Protein AF-A0A8H5CPJ3-F1 (afdb_monomer)

Nearest PDB structures (foldseek):
  4u0o-assembly1_B  TM=3.751E-01  e=4.317E+00  Thermosynechococcus vestitus BP-1
  1rfv-assembly1_A  TM=3.704E-01  e=4.069E+00  Ovis aries
  3bzj-assembly1_A  TM=3.612E-01  e=9.298E+00  Thermus thermophilus

Solvent-accessible surface area (backbone atoms only — not comparable to full-atom values): 19242 Å² total; per-residue (Å²): 134,85,81,83,60,75,52,73,71,58,49,53,56,62,73,65,68,69,80,83,75,79,57,75,90,55,49,62,60,78,77,40,102,60,85,79,57,80,84,52,47,65,58,51,50,54,50,49,54,52,47,50,53,51,50,53,50,52,52,51,52,51,52,51,52,49,53,52,51,53,51,50,52,52,49,49,53,53,50,52,51,51,51,53,55,55,54,59,70,70,37,67,76,77,72,53,54,70,66,59,50,52,51,54,54,54,49,54,56,56,67,63,38,83,44,97,90,49,85,65,56,51,36,58,71,46,92,79,39,61,71,61,56,51,40,65,73,40,74,68,47,23,48,46,52,58,74,68,30,28,70,75,36,16,46,39,18,41,43,42,44,61,56,71,56,36,94,79,39,74,40,60,66,52,46,53,51,30,53,61,36,9,62,86,46,62,25,35,38,37,41,30,47,48,68,78,35,77,86,70,81,54,85,69,78,80,63,59,68,60,49,50,60,53,38,73,46,29,55,35,26,30,32,40,34,38,34,41,47,66,54,63,75,55,67,23,92,88,23,66,64,48,51,70,46,46,65,97,26,54,86,49,56,63,39,53,35,57,38,68,60,80,75,76,76,71,81,90,78,78,90,73,96,72,83,93,74,82,90,79,81,92,74,86,56,75,56,68,82,81,82,85,86,92,79,92,77,92,78,78,99,67,58,69,72,57,47,55,51,52,49,53,51,54,72,63,66,80,120

Secondary structure (DSSP, 8-state):
----PPPHHHHHHHHT--PPPPPGGGHHHHHS-PPPPTTTHHHHHHHHHHHHHHHHHHHHHHHHHHHHHHHHHHHHHHHHHHHHHHHHHT-GGGTS-HHHHHHHHHHHHHHT---TTS----BTT-TT-HHHHHHHH-HHHHHHHHHH-HHHHSEEEEEHHHHHTTTS--HHHHHHHHHHHHTTPPEEEEEES-TTTGGGT--PPP-HHHHHHHHHTGGGEEEEEEES--HHHHHSTT-HHHHHHHTT--TT--EEEEE-------------------------EEEE---------------HHHHHHHHHHHHHS--

Mean predicted aligned error: 15.17 Å

Foldseek 3Di:
DDPPDPDPVRVVVLVPDDQDDDDPVCVVVVVDVDDDDPVCVVVVVVSVVVNVVSVVVVVVVVVVVVVVVVVVVVVVVVVVVVVVVVVVVVDPVVVDDLVVLLVVLVVVLVVVPPDPVDRDFQEQQDPPRSLVVQLPPDVSSVCSSQAVCLVNLQRYEYELVSVVVVVPTDRLVSNVSSVVSNPLAAHAYEYAQPPPCLVPPDRRDDPVSSVLSVLQSQLRHQEYAYAQDPCCVDVNPVHVPSCVSNQVRNPNHFWYWYQHRPDPPPPPPDDDDDDDDDDDDGDGDTDGDDPDDDDDDDDDDDDPVVVSVVVVVVSVVPD

pLDDT: mean 73.14, std 21.65, range [25.23, 97.62]

Radius of gyration: 35.78 Å; Cα contacts (8 Å, |Δi|>4): 277; chains: 1; bounding box: 90×32×103 Å

Structure (mmCIF, N/CA/C/O backbone):
data_AF-A0A8H5CPJ3-F1
#
_entry.id   AF-A0A8H5CPJ3-F1
#
loop_
_atom_site.group_PDB
_atom_site.id
_atom_site.type_symbol
_atom_site.label_atom_id
_atom_site.label_alt_id
_atom_site.label_comp_id
_atom_site.label_asym_id
_atom_site.label_entity_id
_atom_site.label_seq_id
_atom_site.pdbx_PDB_ins_code
_atom_site.Cartn_x
_atom_site.Cartn_y
_atom_site.Cartn_z
_atom_site.occupancy
_atom_site.B_iso_or_equiv
_atom_site.auth_seq_id
_atom_site.auth_comp_id
_atom_site.auth_asym_id
_atom_site.auth_atom_id
_atom_site.pdbx_PDB_model_num
ATOM 1 N N . MET A 1 1 ? -41.633 0.814 13.465 1.00 36.16 1 MET A N 1
ATOM 2 C CA . MET A 1 1 ? -40.305 0.901 14.112 1.00 36.16 1 MET A CA 1
ATOM 3 C C . MET A 1 1 ? -40.476 1.731 15.374 1.00 36.16 1 MET A C 1
ATOM 5 O O . MET A 1 1 ? -40.648 2.935 15.272 1.00 36.16 1 MET A O 1
ATOM 9 N N . ASN A 1 2 ? -40.548 1.082 16.539 1.00 36.78 2 ASN A N 1
ATOM 10 C CA . ASN A 1 2 ? -40.736 1.759 17.824 1.00 36.78 2 ASN A CA 1
ATOM 11 C C . ASN A 1 2 ? -39.383 2.274 18.317 1.00 36.78 2 ASN A C 1
ATOM 13 O O . ASN A 1 2 ? -38.566 1.490 18.798 1.00 36.78 2 ASN A O 1
ATOM 17 N N . CYS A 1 3 ? -39.141 3.578 18.189 1.00 37.78 3 CYS A N 1
ATOM 18 C CA . CYS A 1 3 ? -38.025 4.235 18.858 1.00 37.78 3 CYS A CA 1
ATOM 19 C C . CYS A 1 3 ? -38.247 4.151 20.372 1.00 37.78 3 CYS A C 1
ATOM 21 O O . CYS A 1 3 ? -39.001 4.937 20.938 1.00 37.78 3 CYS A O 1
ATOM 23 N N . ARG A 1 4 ? -37.589 3.196 21.037 1.00 45.56 4 ARG A N 1
ATOM 24 C CA . ARG A 1 4 ? -37.409 3.211 22.494 1.00 45.56 4 ARG A CA 1
ATOM 25 C C . ARG A 1 4 ? -36.346 4.257 22.847 1.00 45.56 4 ARG A C 1
ATOM 27 O O . ARG A 1 4 ? -35.234 3.913 23.228 1.00 45.56 4 ARG A O 1
ATOM 34 N N . GLY A 1 5 ? -36.671 5.534 22.657 1.00 58.66 5 GLY A N 1
ATOM 35 C CA . GLY A 1 5 ? -36.060 6.576 23.479 1.00 58.66 5 GLY A CA 1
ATOM 36 C C . GLY A 1 5 ? -36.533 6.388 24.922 1.00 58.66 5 GLY A C 1
ATOM 37 O O . GLY A 1 5 ? -37.584 5.780 25.141 1.00 58.66 5 GLY A O 1
ATOM 38 N N . LEU A 1 6 ? -35.762 6.869 25.900 1.00 57.19 6 LEU A N 1
ATOM 39 C CA . LEU A 1 6 ? -36.238 6.973 27.283 1.00 57.19 6 LEU A CA 1
ATOM 40 C C . LEU A 1 6 ? -37.626 7.625 27.254 1.00 57.19 6 LEU A C 1
ATOM 42 O O . LEU A 1 6 ? -37.795 8.675 26.632 1.00 57.19 6 LEU A O 1
ATOM 46 N N . CYS A 1 7 ? -38.635 6.986 27.853 1.00 68.06 7 CYS A N 1
ATOM 47 C CA . CYS A 1 7 ? -39.942 7.623 27.936 1.00 68.06 7 CYS A CA 1
ATOM 48 C C . CYS A 1 7 ? -39.794 8.931 28.741 1.00 68.06 7 CYS A C 1
ATOM 50 O O . CYS A 1 7 ? -38.911 9.011 29.602 1.00 68.06 7 CYS A O 1
ATOM 52 N N . PRO A 1 8 ? -40.623 9.959 28.484 1.00 66.94 8 PRO A N 1
ATOM 53 C CA . PRO A 1 8 ? -40.512 11.249 29.170 1.00 66.94 8 PRO A CA 1
ATOM 54 C C . PRO A 1 8 ? -40.361 11.149 30.707 1.00 66.94 8 PRO A C 1
ATOM 56 O O . PRO A 1 8 ? -39.521 11.870 31.244 1.00 66.94 8 PRO A O 1
ATOM 59 N N . PRO A 1 9 ? -41.038 10.210 31.408 1.00 65.75 9 PRO A N 1
ATOM 60 C CA . PRO A 1 9 ? -40.825 9.970 32.841 1.00 65.75 9 PRO A CA 1
ATOM 61 C C . PRO A 1 9 ? -39.397 9.545 33.227 1.00 65.75 9 PRO A C 1
ATOM 63 O O . PRO A 1 9 ? -38.847 10.036 34.213 1.00 65.75 9 PRO A O 1
ATOM 66 N N . CYS A 1 10 ? -38.765 8.656 32.455 1.00 64.56 10 CYS A N 1
ATOM 67 C CA . CYS A 1 10 ? -37.403 8.191 32.735 1.00 64.56 10 CYS A CA 1
ATOM 68 C C . CYS A 1 10 ? -36.365 9.292 32.486 1.00 64.56 10 CYS A C 1
ATOM 70 O O . CYS A 1 10 ? -35.371 9.381 33.199 1.00 64.56 10 CYS A O 1
ATOM 72 N N . TYR A 1 11 ? -36.608 10.162 31.501 1.00 66.44 11 TYR A N 1
ATOM 73 C CA . TYR A 1 11 ? -35.752 11.321 31.253 1.00 66.44 11 TYR A CA 1
ATOM 74 C C . TYR A 1 11 ? -35.828 12.344 32.398 1.00 66.44 11 TYR A C 1
ATOM 76 O O . TYR A 1 11 ? -34.797 12.838 32.847 1.00 66.44 11 TYR A O 1
ATOM 84 N N . SER A 1 12 ? -37.026 12.610 32.935 1.00 68.06 12 SER A N 1
ATOM 85 C CA . SER A 1 12 ? -37.178 13.488 34.104 1.00 68.06 12 SER A CA 1
ATOM 86 C C . SER A 1 12 ? -36.517 12.939 35.371 1.00 68.06 12 SER A C 1
ATOM 88 O O . SER A 1 12 ? -35.953 13.720 36.129 1.00 68.06 12 SER A O 1
ATOM 90 N N . GLN A 1 13 ? -36.524 11.618 35.585 1.00 67.81 13 GLN A N 1
ATOM 91 C CA . GLN A 1 13 ? -35.849 10.996 36.734 1.00 67.81 13 GLN A CA 1
ATOM 92 C C . GLN A 1 13 ? -34.325 11.156 36.671 1.00 67.81 13 GLN A C 1
ATOM 94 O O . GLN A 1 13 ? -33.694 11.426 37.687 1.00 67.81 13 GLN A O 1
ATOM 99 N N . LEU A 1 14 ? -33.734 11.058 35.477 1.00 65.44 14 LEU A N 1
ATOM 100 C CA . LEU A 1 14 ? -32.299 11.287 35.289 1.00 65.44 14 LEU A CA 1
ATOM 101 C C . LEU A 1 14 ? -31.904 12.751 35.523 1.00 65.44 14 LEU A C 1
ATOM 103 O O . LEU A 1 14 ? -30.846 13.011 36.084 1.00 65.44 14 LEU A O 1
ATOM 107 N N . LEU A 1 15 ? -32.756 13.705 35.134 1.00 71.94 15 LEU A N 1
ATOM 108 C CA . LEU A 1 15 ? -32.520 15.137 35.362 1.00 71.94 15 LEU A CA 1
ATOM 109 C C . LEU A 1 15 ? -32.635 15.556 36.836 1.00 71.94 15 LEU A C 1
ATOM 111 O O . LEU A 1 15 ? -32.146 16.620 37.204 1.00 71.94 15 LEU A O 1
ATOM 115 N N . GLN A 1 16 ? -33.282 14.740 37.669 1.00 72.81 16 GLN A N 1
ATOM 116 C CA . GLN A 1 16 ? -33.444 14.986 39.104 1.00 72.81 16 GLN A CA 1
ATOM 117 C C . GLN A 1 16 ? -32.317 14.384 39.955 1.00 72.81 16 GLN A C 1
ATOM 119 O O . GLN A 1 16 ? -32.295 14.604 41.164 1.00 72.81 16 GLN A O 1
ATOM 124 N N . LEU A 1 17 ? -31.371 13.656 39.352 1.00 70.56 17 LEU A N 1
ATOM 125 C CA . LEU A 1 17 ? -30.196 13.153 40.059 1.00 70.56 17 LEU A CA 1
ATOM 126 C C . LEU A 1 17 ? -29.354 14.326 40.575 1.00 70.56 17 LEU A C 1
ATOM 128 O O . LEU A 1 17 ? -28.847 15.133 39.798 1.00 70.56 17 LEU A O 1
ATOM 132 N N . GLN A 1 18 ? -29.207 14.405 41.893 1.00 74.56 18 GLN A N 1
ATOM 133 C CA . GLN A 1 18 ? -28.325 15.342 42.583 1.00 74.56 18 GLN A CA 1
ATOM 134 C C . GLN A 1 18 ? -27.326 14.552 43.442 1.00 74.56 18 GLN A C 1
ATOM 136 O O . GLN A 1 18 ? -27.638 13.423 43.846 1.00 74.56 18 GLN A O 1
ATOM 141 N N . PRO A 1 19 ? -26.132 15.108 43.720 1.00 74.12 19 PRO A N 1
ATOM 142 C CA . PRO A 1 19 ? -25.231 14.549 44.720 1.00 74.12 19 PRO A CA 1
ATOM 143 C C . PRO A 1 19 ? -25.936 14.456 46.075 1.00 74.12 19 PRO A C 1
ATOM 145 O O . PRO A 1 19 ? -26.701 15.355 46.434 1.00 74.12 19 PRO A O 1
ATOM 148 N N . THR A 1 20 ? -25.661 13.399 46.838 1.00 75.88 20 THR A N 1
ATOM 149 C CA . THR A 1 20 ? -26.091 13.332 48.238 1.00 75.88 20 THR A CA 1
ATOM 150 C C . THR A 1 20 ? -25.450 14.504 48.980 1.00 75.88 20 THR A C 1
ATOM 152 O O . THR A 1 20 ? -24.225 14.626 49.005 1.00 75.88 20 THR A O 1
ATOM 155 N N . ALA A 1 21 ? -26.267 15.410 49.517 1.00 70.69 21 ALA A N 1
ATOM 156 C CA . ALA A 1 21 ? -25.763 16.554 50.264 1.00 70.69 21 ALA A CA 1
ATOM 157 C C . ALA A 1 21 ? -25.104 16.071 51.562 1.00 70.69 21 ALA A C 1
ATOM 159 O O . ALA A 1 21 ? -25.631 15.186 52.235 1.00 70.69 21 ALA A O 1
ATOM 160 N N . VAL A 1 22 ? -23.960 16.662 51.908 1.00 71.44 22 VAL A N 1
ATOM 161 C CA .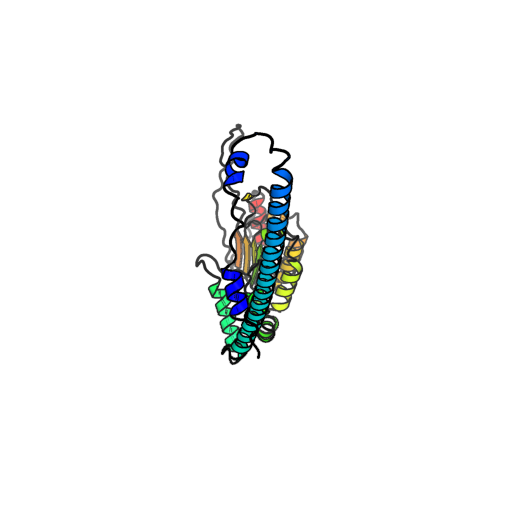 VAL A 1 22 ? -23.325 16.436 53.211 1.00 71.44 22 VAL A CA 1
ATOM 162 C C . VAL A 1 22 ? -24.260 16.980 54.286 1.00 71.44 22 VAL A C 1
ATOM 164 O O . VAL A 1 22 ? -24.741 18.109 54.163 1.00 71.44 22 VAL A O 1
ATOM 167 N N . ASP A 1 23 ? -24.522 16.185 55.324 1.00 75.00 23 ASP A N 1
ATOM 168 C CA . ASP A 1 23 ? -25.293 16.645 56.474 1.00 75.00 23 ASP A CA 1
ATOM 169 C C . ASP A 1 23 ? -24.561 17.838 57.118 1.00 75.00 23 ASP A C 1
ATOM 171 O O . ASP A 1 23 ? -23.414 17.680 57.553 1.00 75.00 23 ASP A O 1
ATOM 175 N N . PRO A 1 24 ? -25.175 19.034 57.180 1.00 74.50 24 PRO A N 1
ATOM 176 C CA . PRO A 1 24 ? -24.528 20.219 57.736 1.00 74.50 24 PRO A CA 1
ATOM 177 C C . PRO A 1 24 ? -24.046 20.015 59.176 1.00 74.50 24 PRO A C 1
ATOM 179 O O . PRO A 1 24 ? -23.033 20.598 59.559 1.00 74.50 24 PRO A O 1
ATOM 182 N N . ALA A 1 25 ? -24.733 19.162 59.947 1.00 71.19 25 ALA A N 1
ATOM 183 C CA . ALA A 1 25 ? -24.379 18.844 61.328 1.00 71.19 25 ALA A CA 1
ATOM 184 C C . ALA A 1 25 ? -23.103 17.995 61.443 1.00 71.19 25 ALA A C 1
ATOM 186 O O . ALA A 1 25 ? -22.460 17.998 62.484 1.00 71.19 25 ALA A O 1
ATOM 187 N N . LEU A 1 26 ? -22.718 17.291 60.374 1.00 71.31 26 LEU A N 1
ATOM 188 C CA . LEU A 1 26 ? -21.494 16.492 60.328 1.00 71.31 26 LEU A CA 1
ATOM 189 C C . LEU A 1 26 ? -20.318 17.252 59.693 1.00 71.31 26 LEU A C 1
ATOM 191 O O . LEU A 1 26 ? -19.199 16.746 59.675 1.00 71.31 26 LEU A O 1
ATOM 195 N N . SER A 1 27 ? -20.553 18.472 59.187 1.00 76.25 27 SER A N 1
ATOM 196 C CA . SER A 1 27 ? -19.558 19.273 58.457 1.00 76.25 27 SER A CA 1
ATOM 197 C C . SER A 1 27 ? -18.316 19.622 59.293 1.00 76.25 27 SER A C 1
ATOM 199 O O . SER A 1 27 ? -17.213 19.687 58.752 1.00 76.25 27 SER A O 1
ATOM 201 N N . GLU A 1 28 ? -18.472 19.782 60.610 1.00 74.06 28 GLU A N 1
ATOM 202 C CA . GLU A 1 28 ? -17.378 20.095 61.541 1.00 74.06 28 GLU A CA 1
ATOM 203 C C . GLU A 1 28 ? -16.378 18.930 61.660 1.00 74.06 28 GLU A C 1
ATOM 205 O O . GLU A 1 28 ? -15.169 19.151 61.603 1.00 74.06 28 GLU A O 1
ATOM 210 N N . PHE A 1 29 ? -16.855 17.678 61.658 1.00 74.69 29 PHE A N 1
ATOM 211 C CA . PHE A 1 29 ? -16.005 16.478 61.696 1.00 74.69 29 PHE A CA 1
ATOM 212 C C . PHE A 1 29 ? -15.214 16.236 60.405 1.00 74.69 29 PHE A C 1
ATOM 214 O O . PHE A 1 29 ? -14.210 15.531 60.419 1.00 74.69 29 PHE A O 1
ATOM 221 N N . PHE A 1 30 ? -15.636 16.812 59.275 1.00 76.12 30 PHE A N 1
ATOM 222 C CA . PHE A 1 30 ? -14.854 16.739 58.036 1.00 76.12 30 PHE A CA 1
ATOM 223 C C . PHE A 1 30 ? -13.682 17.731 58.022 1.00 76.12 30 PHE A C 1
ATOM 225 O O . PHE A 1 30 ? -12.750 17.556 57.237 1.00 76.12 30 PHE A O 1
ATOM 232 N N . ASN A 1 31 ? -13.723 18.762 58.872 1.00 79.75 31 ASN A N 1
ATOM 233 C CA . ASN A 1 31 ? -12.725 19.832 58.921 1.00 79.75 31 ASN A CA 1
ATOM 234 C C . ASN A 1 31 ? -11.775 19.720 60.127 1.00 79.75 31 ASN A C 1
ATOM 236 O O . ASN A 1 31 ? -10.707 20.335 60.119 1.00 79.75 31 ASN A O 1
ATOM 240 N N . GLU A 1 32 ? -12.127 18.918 61.132 1.00 77.88 32 GLU A N 1
ATOM 241 C CA . GLU A 1 32 ? -11.325 18.671 62.331 1.00 77.88 32 GLU A CA 1
ATOM 242 C C . GLU A 1 32 ? -10.939 17.189 62.445 1.00 77.88 32 GLU A C 1
ATOM 244 O O . GLU A 1 32 ? -11.756 16.304 62.225 1.00 77.88 32 GLU A O 1
ATOM 249 N N . ASN A 1 33 ? -9.697 16.887 62.843 1.00 77.62 33 ASN A N 1
ATOM 250 C CA . ASN A 1 33 ? -9.230 15.508 63.068 1.00 77.62 33 ASN A CA 1
ATOM 251 C C . ASN A 1 33 ? -9.662 14.966 64.449 1.00 77.62 33 ASN A C 1
ATOM 253 O O . ASN A 1 33 ? -8.867 14.362 65.175 1.00 77.62 33 ASN A O 1
ATOM 257 N N . SER A 1 34 ? -10.895 15.266 64.845 1.00 81.69 34 SER A N 1
ATOM 258 C CA . SER A 1 34 ? -11.483 14.864 66.121 1.00 81.69 34 SER A CA 1
ATOM 259 C C . SER A 1 34 ? -12.193 13.514 65.959 1.00 81.69 34 SER A C 1
ATOM 261 O O . SER A 1 34 ? -12.806 13.272 64.918 1.00 81.69 34 SER A O 1
ATOM 263 N N . PRO A 1 35 ? -12.124 12.605 66.951 1.00 81.94 35 PRO A N 1
ATOM 264 C CA . PRO A 1 35 ? -12.852 11.343 66.883 1.00 81.94 35 PRO A CA 1
ATOM 265 C C . PRO A 1 35 ? -14.364 11.597 66.867 1.00 81.94 35 PRO A C 1
ATOM 267 O O . PRO A 1 35 ? -14.868 12.447 67.601 1.00 81.94 35 PRO A O 1
ATOM 270 N N . VAL A 1 36 ? -15.080 10.839 66.037 1.00 85.94 36 VAL A N 1
ATOM 271 C CA . VAL A 1 36 ? -16.545 10.879 65.965 1.00 85.94 36 VAL A CA 1
ATOM 272 C C . VAL A 1 36 ? -17.133 10.305 67.265 1.00 85.94 36 VAL A C 1
ATOM 274 O O . VAL A 1 36 ? -16.699 9.227 67.676 1.00 85.94 36 VAL A O 1
ATOM 277 N N . PRO A 1 37 ? -18.104 10.978 67.909 1.00 88.19 37 PRO A N 1
ATOM 278 C CA . PRO A 1 37 ? -18.806 10.449 69.077 1.00 88.19 37 PRO A CA 1
ATOM 279 C C . PRO A 1 37 ? -19.538 9.130 68.785 1.00 88.19 37 PRO A C 1
ATOM 281 O O . PRO A 1 37 ? -20.150 8.979 67.726 1.00 88.19 37 PRO A O 1
ATOM 284 N N . ASP A 1 38 ? -19.514 8.188 69.734 1.00 89.00 38 ASP A N 1
ATOM 285 C CA . ASP A 1 38 ? -20.091 6.844 69.557 1.00 89.00 38 ASP A CA 1
ATOM 286 C C . ASP A 1 38 ? -21.602 6.856 69.236 1.00 89.00 38 ASP A C 1
ATOM 288 O O . ASP A 1 38 ? -22.107 5.944 68.581 1.00 89.00 38 ASP A O 1
ATOM 292 N N . ASP A 1 39 ? -22.329 7.890 69.663 1.00 89.44 39 ASP A N 1
ATOM 293 C CA . ASP A 1 39 ? -23.761 8.085 69.422 1.00 89.44 39 ASP A CA 1
ATOM 294 C C . ASP A 1 39 ? -24.098 8.589 68.007 1.00 89.44 39 ASP A C 1
ATOM 296 O O . ASP A 1 39 ? -25.201 8.333 67.520 1.00 89.44 39 ASP A O 1
ATOM 300 N N . GLU A 1 40 ? -23.150 9.220 67.306 1.00 86.25 40 GLU A N 1
ATOM 301 C CA . GLU A 1 40 ? -23.314 9.671 65.912 1.00 86.25 40 GLU A CA 1
ATOM 302 C C . GLU A 1 40 ? -22.926 8.583 64.890 1.00 86.25 40 GLU A C 1
ATOM 304 O O . GLU A 1 40 ? -23.323 8.647 63.722 1.00 86.25 40 GLU A O 1
ATOM 309 N N . ILE A 1 41 ? -22.198 7.540 65.316 1.00 87.31 41 ILE A N 1
ATOM 310 C CA . ILE A 1 41 ? -21.761 6.430 64.448 1.00 87.31 41 ILE A CA 1
ATOM 311 C C . ILE A 1 41 ? -22.938 5.767 63.703 1.00 87.31 41 ILE A C 1
ATOM 313 O O . ILE A 1 41 ? -22.831 5.614 62.483 1.00 87.31 41 ILE A O 1
ATOM 317 N N . PRO A 1 42 ? -24.068 5.395 64.345 1.00 89.44 42 PRO A N 1
ATOM 318 C CA . PRO A 1 42 ? -25.186 4.760 63.641 1.00 89.44 42 PRO A CA 1
ATOM 319 C C . PRO A 1 42 ? -25.781 5.648 62.543 1.00 89.44 42 PRO A C 1
ATOM 321 O O . PRO A 1 42 ? -26.078 5.170 61.452 1.00 89.44 42 PRO A O 1
ATOM 324 N N . ARG A 1 43 ? -25.889 6.957 62.798 1.00 85.44 43 ARG A N 1
ATOM 325 C CA . ARG A 1 43 ? -26.407 7.930 61.829 1.00 85.44 43 ARG A CA 1
ATOM 326 C C . ARG A 1 43 ? -25.478 8.072 60.625 1.00 85.44 43 ARG A C 1
ATOM 328 O O . ARG A 1 43 ? -25.949 8.155 59.493 1.00 85.44 43 ARG A O 1
ATOM 335 N N . ILE A 1 44 ? -24.165 8.085 60.852 1.00 86.00 44 ILE A N 1
ATOM 336 C CA . ILE A 1 44 ? -23.171 8.122 59.772 1.00 86.00 44 ILE A CA 1
ATOM 337 C C . ILE A 1 44 ? -23.246 6.849 58.926 1.00 86.00 44 ILE A C 1
ATOM 339 O O . ILE A 1 44 ? -23.197 6.942 57.700 1.00 86.00 44 ILE A O 1
ATOM 343 N N . LEU A 1 45 ? -23.407 5.678 59.549 1.00 89.06 45 LEU A N 1
ATOM 344 C CA . LEU A 1 45 ? -23.574 4.414 58.828 1.00 89.06 45 LEU A CA 1
ATOM 345 C C . LEU A 1 45 ? -24.831 4.421 57.943 1.00 89.06 45 LEU A C 1
ATOM 347 O O . LEU A 1 45 ? -24.726 4.085 56.767 1.00 89.06 45 LEU A O 1
ATOM 351 N N . ASP A 1 46 ? -25.971 4.907 58.442 1.00 88.38 46 ASP A N 1
ATOM 352 C CA . ASP A 1 46 ? -27.200 5.040 57.642 1.00 88.38 46 ASP A CA 1
ATOM 353 C C . ASP A 1 46 ? -27.019 5.989 56.439 1.00 88.38 46 ASP A C 1
ATOM 355 O O . ASP A 1 46 ? -27.496 5.717 55.330 1.00 88.38 46 ASP A O 1
ATOM 359 N N . ILE A 1 47 ? -26.308 7.109 56.631 1.00 87.31 47 ILE A N 1
ATOM 360 C CA . ILE A 1 47 ? -25.983 8.051 55.548 1.00 87.31 47 ILE A CA 1
ATOM 361 C C . ILE A 1 47 ? -25.085 7.379 54.504 1.00 87.31 47 ILE A C 1
ATOM 363 O O . ILE A 1 47 ? -25.322 7.543 53.305 1.00 87.31 47 ILE A O 1
ATOM 367 N N . LEU A 1 48 ? -24.074 6.622 54.938 1.00 87.88 48 LEU A N 1
ATOM 368 C CA . LEU A 1 48 ? -23.171 5.892 54.048 1.00 87.88 48 LEU A CA 1
ATOM 369 C C . LEU A 1 48 ? -23.907 4.803 53.261 1.00 87.88 48 LEU A C 1
ATOM 371 O O . LEU A 1 48 ? -23.695 4.692 52.054 1.00 87.88 48 LEU A O 1
ATOM 375 N N . ASP A 1 49 ? -24.808 4.058 53.899 1.00 90.00 49 ASP A N 1
ATOM 376 C CA . ASP A 1 49 ? -25.619 3.031 53.239 1.00 90.00 49 ASP A CA 1
ATOM 377 C C . ASP A 1 49 ? -26.554 3.647 52.187 1.00 90.00 49 ASP A C 1
ATOM 379 O O . ASP A 1 49 ? -26.628 3.170 51.050 1.00 90.00 49 ASP A O 1
ATOM 383 N N . SER A 1 50 ? -27.207 4.765 52.520 1.00 87.12 50 SER A N 1
ATOM 384 C CA . SER A 1 50 ? -28.042 5.531 51.586 1.00 87.12 50 SER A CA 1
ATOM 385 C C . SER A 1 50 ? -27.232 6.102 50.412 1.00 87.12 50 SER A C 1
ATOM 387 O O . SER A 1 50 ? -27.627 5.968 49.249 1.00 87.12 50 SER A O 1
ATOM 389 N N . ALA A 1 51 ? -26.061 6.688 50.683 1.00 86.19 51 ALA A N 1
ATOM 390 C CA . ALA A 1 51 ? -25.170 7.226 49.657 1.00 86.19 51 ALA A CA 1
ATOM 391 C C . ALA A 1 51 ? -24.623 6.127 48.731 1.00 86.19 51 ALA A C 1
ATOM 393 O O . ALA A 1 51 ? -24.607 6.311 47.514 1.00 86.19 51 ALA A O 1
ATOM 394 N N . SER A 1 52 ? -24.254 4.971 49.287 1.00 90.75 52 SER A N 1
ATOM 395 C CA . SER A 1 52 ? -23.809 3.788 48.542 1.00 90.75 52 SER A CA 1
ATOM 396 C C . SER A 1 52 ? -24.916 3.242 47.633 1.00 90.75 52 SER A C 1
ATOM 398 O O . SER A 1 52 ? -24.689 2.967 46.450 1.00 90.75 52 SER A O 1
ATOM 400 N N . ALA A 1 53 ? -26.155 3.165 48.131 1.00 88.12 53 ALA A N 1
ATOM 401 C CA . ALA A 1 53 ? -27.305 2.762 47.324 1.00 88.12 53 ALA A CA 1
ATOM 402 C C . ALA A 1 53 ? -27.582 3.745 46.169 1.00 88.12 53 ALA A C 1
ATOM 404 O O . ALA A 1 53 ? -27.876 3.322 45.045 1.00 88.12 53 ALA A O 1
ATOM 405 N N . HIS A 1 54 ? -27.448 5.052 46.417 1.00 86.06 54 HIS A N 1
ATOM 406 C CA . HIS A 1 54 ? -27.605 6.089 45.392 1.00 86.06 54 HIS A CA 1
ATOM 407 C C . HIS A 1 54 ? -26.487 6.045 44.342 1.00 86.06 54 HIS A C 1
ATOM 409 O O . HIS A 1 54 ? -26.764 6.124 43.143 1.00 86.06 54 HIS A O 1
ATOM 415 N N . GLU A 1 55 ? -25.234 5.833 44.754 1.00 89.62 55 GLU A N 1
ATOM 416 C CA . GLU A 1 55 ? -24.106 5.634 43.835 1.00 89.62 55 GLU A CA 1
ATOM 417 C C . GLU A 1 55 ? -24.329 4.407 42.941 1.00 89.62 55 GLU A C 1
ATOM 419 O O . GLU A 1 55 ? -24.173 4.486 41.717 1.00 89.62 55 GLU A O 1
ATOM 424 N N . ALA A 1 56 ? -24.770 3.285 43.521 1.00 89.69 56 ALA A N 1
ATOM 425 C CA . ALA A 1 56 ? -25.088 2.074 42.773 1.00 89.69 56 ALA A CA 1
ATOM 426 C C . ALA A 1 56 ? -26.197 2.318 41.733 1.00 89.69 56 ALA A C 1
ATOM 428 O O . ALA A 1 56 ? -26.100 1.844 40.594 1.00 89.69 56 ALA A O 1
ATOM 429 N N . PHE A 1 57 ? -27.220 3.103 42.086 1.00 87.75 57 PHE A N 1
ATOM 430 C CA . PHE A 1 57 ? -28.274 3.507 41.157 1.00 87.75 57 PHE A CA 1
ATOM 431 C C . PHE A 1 57 ? -27.733 4.371 40.008 1.00 87.75 57 PHE A C 1
ATOM 433 O O . PHE A 1 57 ? -27.982 4.056 38.840 1.00 87.75 57 PHE A O 1
ATOM 440 N N . ILE A 1 58 ? -26.957 5.420 40.308 1.00 86.62 58 ILE A N 1
ATOM 441 C CA . ILE A 1 58 ? -26.352 6.299 39.293 1.00 86.62 58 ILE A CA 1
ATOM 442 C C . ILE A 1 58 ? -25.439 5.496 38.359 1.00 86.62 58 ILE A C 1
ATOM 444 O O . ILE A 1 58 ? -25.528 5.638 37.139 1.00 86.62 58 ILE A O 1
ATOM 448 N N . SER A 1 59 ? -24.605 4.612 38.908 1.00 90.69 59 SER A N 1
ATOM 449 C CA . SER A 1 59 ? -23.704 3.749 38.140 1.00 90.69 59 SER A CA 1
ATOM 450 C C . SER A 1 59 ? -24.472 2.821 37.189 1.00 90.69 59 SER A C 1
ATOM 452 O O . SER A 1 59 ? -24.111 2.676 36.014 1.00 90.69 59 SER A O 1
ATOM 454 N N . ALA A 1 60 ? -25.596 2.254 37.641 1.00 88.19 60 ALA A N 1
ATOM 455 C CA . ALA A 1 60 ? -26.472 1.446 36.796 1.00 88.19 60 ALA A CA 1
ATOM 456 C C . ALA A 1 60 ? -27.098 2.265 35.652 1.00 88.19 60 ALA A C 1
ATOM 458 O O . ALA A 1 60 ? -27.089 1.814 34.501 1.00 88.19 60 ALA A O 1
ATOM 459 N N . GLN A 1 61 ? -27.582 3.479 35.938 1.00 86.75 61 GLN A N 1
ATOM 460 C CA . GLN A 1 61 ? -28.137 4.384 34.923 1.00 86.75 61 GLN A CA 1
ATOM 461 C C . GLN A 1 61 ? -27.079 4.824 33.904 1.00 86.75 61 GLN A C 1
ATOM 463 O O . GLN A 1 61 ? -27.324 4.785 32.696 1.00 86.75 61 GLN A O 1
ATOM 468 N N . TYR A 1 62 ? -25.878 5.175 34.368 1.00 88.50 62 TYR A N 1
ATOM 469 C CA . TYR A 1 62 ? -24.745 5.520 33.512 1.00 88.50 62 TYR A CA 1
ATOM 470 C C . TYR A 1 62 ? -24.399 4.367 32.561 1.00 88.50 62 TYR A C 1
ATOM 472 O O . TYR A 1 62 ? -24.306 4.559 31.346 1.00 88.50 62 TYR A O 1
ATOM 480 N N . LYS A 1 63 ? -24.304 3.140 33.088 1.00 91.31 63 LYS A N 1
ATOM 481 C CA . LYS A 1 63 ? -24.034 1.939 32.288 1.00 91.31 63 LYS A CA 1
ATOM 482 C C . LYS A 1 63 ? -25.121 1.692 31.242 1.00 91.31 63 LYS A C 1
ATOM 484 O O . LYS A 1 63 ? -24.803 1.353 30.102 1.00 91.31 63 LYS A O 1
ATOM 489 N N . GLN A 1 64 ? -26.391 1.882 31.596 1.00 88.88 64 GLN A N 1
ATOM 490 C CA . GLN A 1 64 ? -27.504 1.748 30.657 1.00 88.88 64 GLN A CA 1
ATOM 491 C C . GLN A 1 64 ? -27.436 2.801 29.539 1.00 88.88 64 GLN A C 1
ATOM 493 O O . GLN A 1 64 ? -27.585 2.463 28.363 1.00 88.88 64 GLN A O 1
ATOM 498 N N . ALA A 1 65 ? -27.172 4.065 29.878 1.00 88.31 65 ALA A N 1
ATOM 499 C CA . ALA A 1 65 ? -27.020 5.138 28.899 1.00 88.31 65 ALA A CA 1
ATOM 500 C C . ALA A 1 65 ? -25.839 4.876 27.950 1.00 88.31 65 ALA A C 1
ATOM 502 O O . ALA A 1 65 ? -25.970 5.048 26.735 1.00 88.31 65 ALA A O 1
ATOM 503 N N . GLN A 1 66 ? -24.719 4.383 28.484 1.00 93.88 66 GLN A N 1
ATOM 504 C CA . GLN A 1 66 ? -23.548 4.012 27.696 1.00 93.88 66 GLN A CA 1
ATOM 505 C C . GLN A 1 66 ? -23.865 2.874 26.713 1.00 93.88 66 GLN A C 1
ATOM 507 O O . GLN A 1 66 ? -23.546 2.985 25.533 1.00 93.88 66 GLN A O 1
ATOM 512 N N . GLN A 1 67 ? -24.590 1.835 27.142 1.00 91.88 67 GLN A N 1
ATOM 513 C CA . GLN A 1 67 ? -25.023 0.747 26.254 1.00 91.88 67 GLN A CA 1
ATOM 514 C C . GLN A 1 67 ? -25.919 1.235 25.107 1.00 91.88 67 GLN A C 1
ATOM 516 O O . GLN A 1 67 ? -25.768 0.793 23.965 1.00 91.88 67 GLN A O 1
ATOM 521 N N . VAL A 1 68 ? -26.850 2.153 25.390 1.00 91.75 68 VAL A N 1
ATOM 522 C CA . VAL A 1 68 ? -27.707 2.753 24.356 1.00 91.75 68 VAL A CA 1
ATOM 523 C C . VAL A 1 68 ? -26.871 3.586 23.384 1.00 91.75 68 VAL A C 1
ATOM 525 O O . VAL A 1 68 ? -27.054 3.467 22.172 1.00 91.75 68 VAL A O 1
ATOM 528 N N . MET A 1 69 ? -25.930 4.385 23.890 1.00 94.50 69 MET A N 1
ATOM 529 C CA . MET A 1 69 ? -25.023 5.177 23.058 1.00 94.50 69 MET A CA 1
ATOM 530 C C . MET A 1 69 ? -24.175 4.284 22.145 1.00 94.50 69 MET A C 1
ATOM 532 O O . MET A 1 69 ? -24.138 4.504 20.934 1.00 94.50 69 MET A O 1
ATOM 536 N N . ASP A 1 70 ? -23.565 3.234 22.694 1.00 95.56 70 ASP A N 1
ATOM 537 C CA . ASP A 1 70 ? -22.760 2.274 21.939 1.00 95.56 70 ASP A CA 1
ATOM 538 C C . ASP A 1 70 ? -23.588 1.600 20.839 1.00 95.56 70 ASP A C 1
ATOM 540 O O . ASP A 1 70 ? -23.152 1.486 19.689 1.00 95.56 70 ASP A O 1
ATOM 544 N N . HIS A 1 71 ? -24.826 1.212 21.154 1.00 94.69 71 HIS A N 1
ATOM 545 C CA . HIS A 1 71 ? -25.743 0.638 20.176 1.00 94.69 71 HIS A CA 1
ATOM 546 C C . HIS A 1 71 ? -26.088 1.623 19.048 1.00 94.69 71 HIS A C 1
ATOM 548 O O . HIS A 1 71 ? -26.050 1.259 17.868 1.00 94.69 71 HIS A O 1
ATOM 554 N N . LEU A 1 72 ? -26.376 2.885 19.379 1.00 95.75 72 LEU A N 1
ATOM 555 C CA . LEU A 1 72 ? -26.666 3.927 18.392 1.00 95.75 72 LEU A CA 1
ATOM 556 C C . LEU A 1 72 ? -25.452 4.238 17.509 1.00 95.75 72 LEU A C 1
ATOM 558 O O . LEU A 1 72 ? -25.609 4.403 16.297 1.00 95.75 72 LEU A O 1
ATOM 562 N N . LEU A 1 73 ? -24.241 4.257 18.071 1.00 97.44 73 LEU A N 1
ATOM 563 C CA . LEU A 1 73 ? -23.002 4.418 17.306 1.00 97.44 73 LEU A CA 1
ATOM 564 C C . LEU A 1 73 ? -22.792 3.258 16.327 1.00 97.44 73 LEU A C 1
ATOM 566 O O . LEU A 1 73 ? -22.452 3.491 15.163 1.00 97.44 73 LEU A O 1
ATOM 570 N N . GLN A 1 74 ? -23.071 2.020 16.746 1.00 96.88 74 GLN A N 1
ATOM 571 C CA . GLN A 1 74 ? -23.026 0.856 15.859 1.00 96.88 74 GLN A CA 1
ATOM 572 C C . GLN A 1 74 ? -24.062 0.947 14.731 1.00 96.88 74 GLN A C 1
ATOM 574 O O . GLN A 1 74 ? -23.735 0.667 13.574 1.00 96.88 74 GLN A O 1
ATOM 579 N N . ILE A 1 75 ? -25.301 1.355 15.032 1.00 97.56 75 ILE A N 1
ATOM 580 C CA . ILE A 1 75 ? -26.343 1.565 14.015 1.00 97.56 75 ILE A CA 1
ATOM 581 C C . ILE A 1 75 ? -25.914 2.656 13.035 1.00 97.56 75 ILE A C 1
ATOM 583 O O . ILE A 1 75 ? -25.975 2.445 11.824 1.00 97.56 75 ILE A O 1
ATOM 587 N N . ARG A 1 76 ? -25.427 3.798 13.532 1.00 97.62 76 ARG A N 1
ATOM 588 C CA . ARG A 1 76 ? -24.944 4.901 12.695 1.00 97.62 76 ARG A CA 1
ATOM 589 C C . ARG A 1 76 ? -23.819 4.442 11.773 1.00 97.62 76 ARG A C 1
ATOM 591 O O . ARG A 1 76 ? -23.855 4.749 10.585 1.00 97.62 76 ARG A O 1
ATOM 598 N N . ALA A 1 77 ? -22.849 3.683 12.282 1.00 96.94 77 ALA A N 1
ATOM 599 C CA . ALA A 1 77 ? -21.757 3.145 11.473 1.00 96.94 77 ALA A CA 1
ATOM 600 C C . ALA A 1 77 ? -22.274 2.220 10.355 1.00 96.94 77 ALA A C 1
ATOM 602 O O . ALA A 1 77 ? -21.884 2.374 9.194 1.00 96.94 77 ALA A O 1
ATOM 603 N N . LYS A 1 78 ? -23.209 1.313 10.677 1.00 97.00 78 LYS A N 1
ATOM 604 C CA . LYS A 1 78 ? -23.861 0.431 9.693 1.00 97.00 78 LYS A CA 1
ATOM 605 C C . LYS A 1 78 ? -24.642 1.225 8.642 1.00 97.00 78 LYS A C 1
ATOM 607 O O . LYS A 1 78 ? -24.518 0.938 7.453 1.00 97.00 78 LYS A O 1
ATOM 612 N N . GLN A 1 79 ? -25.388 2.249 9.053 1.00 97.44 79 GLN A N 1
ATOM 613 C CA . GLN A 1 79 ? -26.177 3.084 8.145 1.00 97.44 79 GLN A CA 1
ATOM 614 C C . GLN A 1 79 ? -25.288 3.926 7.222 1.00 97.44 79 GLN A C 1
ATOM 616 O O . GLN A 1 79 ? -25.530 3.986 6.018 1.00 97.44 79 GLN A O 1
ATOM 621 N N . SER A 1 80 ? -24.215 4.516 7.749 1.00 96.38 80 SER A N 1
ATOM 622 C CA . SER A 1 80 ? -23.217 5.225 6.942 1.00 96.38 80 SER A CA 1
ATOM 623 C C . SER A 1 80 ? -22.573 4.299 5.911 1.00 96.38 80 SER A C 1
ATOM 625 O O . SER A 1 80 ? -22.427 4.674 4.748 1.00 96.38 80 SER A O 1
ATOM 627 N N . GLN A 1 81 ? -22.243 3.061 6.298 1.00 95.00 81 GLN A N 1
ATOM 628 C CA . GLN A 1 81 ? -21.724 2.063 5.366 1.00 95.00 81 GLN A CA 1
ATOM 629 C C . GLN A 1 81 ? -22.760 1.686 4.294 1.00 95.00 81 GLN A C 1
ATOM 631 O O . GLN A 1 81 ? -22.400 1.542 3.124 1.00 95.00 81 GLN A O 1
ATOM 636 N N . PHE A 1 82 ? -24.036 1.546 4.664 1.00 96.12 82 PHE A N 1
ATOM 637 C CA . PHE A 1 82 ? -25.130 1.285 3.728 1.00 96.12 82 PHE A CA 1
ATOM 638 C C . PHE A 1 82 ? -25.252 2.406 2.689 1.00 96.12 82 PHE A C 1
ATOM 640 O O . PHE A 1 82 ? -25.232 2.121 1.491 1.00 96.12 82 PHE A O 1
ATOM 647 N N . ILE A 1 83 ? -25.301 3.666 3.131 1.00 95.44 83 ILE A N 1
ATOM 648 C CA . ILE A 1 83 ? -25.375 4.836 2.246 1.00 95.44 83 ILE A CA 1
ATOM 649 C C . ILE A 1 83 ? -24.155 4.870 1.322 1.00 95.44 83 ILE A C 1
ATOM 651 O O . ILE A 1 83 ? -24.315 4.910 0.107 1.00 95.44 83 ILE A O 1
ATOM 655 N N . ALA A 1 84 ? -22.940 4.754 1.868 1.00 90.25 84 ALA A N 1
ATOM 656 C CA . ALA A 1 84 ? -21.712 4.778 1.076 1.00 90.25 84 ALA A CA 1
ATOM 657 C C . ALA A 1 84 ? -21.691 3.687 -0.009 1.00 90.25 84 ALA A C 1
ATOM 659 O O . ALA A 1 84 ? -21.309 3.952 -1.151 1.00 90.25 84 ALA A O 1
ATOM 660 N N . ARG A 1 85 ? -22.149 2.467 0.311 1.00 88.50 85 ARG A N 1
ATOM 661 C CA . ARG A 1 85 ? -22.253 1.368 -0.662 1.00 88.50 85 ARG A CA 1
ATOM 662 C C . ARG A 1 85 ? -23.218 1.710 -1.796 1.00 88.50 85 ARG A C 1
ATOM 664 O O . ARG A 1 85 ? -22.829 1.551 -2.952 1.00 88.50 85 ARG A O 1
ATOM 671 N N . HIS A 1 86 ? -24.414 2.213 -1.496 1.00 91.31 86 HIS A N 1
ATOM 672 C CA . HIS A 1 86 ? -25.414 2.551 -2.516 1.00 91.31 86 HIS A CA 1
ATOM 673 C C . HIS A 1 86 ? -24.993 3.761 -3.355 1.00 91.31 86 HIS A C 1
ATOM 675 O O . HIS A 1 86 ? -25.034 3.696 -4.582 1.00 91.31 86 HIS A O 1
ATOM 681 N N . THR A 1 87 ? -24.452 4.811 -2.735 1.00 88.56 87 THR A N 1
ATOM 682 C CA . THR A 1 87 ? -23.884 5.957 -3.461 1.00 88.56 87 THR A CA 1
ATOM 683 C C . THR A 1 87 ? -22.751 5.518 -4.388 1.00 88.56 87 THR A C 1
ATOM 685 O O . THR A 1 87 ? -22.680 5.957 -5.534 1.00 88.56 87 THR A O 1
ATOM 688 N N . SER A 1 88 ? -21.899 4.578 -3.955 1.00 84.00 88 SER A N 1
ATOM 689 C CA . SER A 1 88 ? -20.837 4.043 -4.815 1.00 84.00 88 SER A CA 1
ATOM 690 C C . SER A 1 88 ? -21.379 3.331 -6.058 1.00 84.00 88 SER A C 1
ATOM 692 O O . SER A 1 88 ? -20.697 3.322 -7.083 1.00 84.00 88 SER A O 1
ATOM 694 N N . MET A 1 89 ? -22.578 2.732 -5.993 1.00 84.69 89 MET A N 1
ATOM 695 C CA . MET A 1 89 ? -23.237 2.091 -7.140 1.00 84.69 89 MET A CA 1
ATOM 696 C C . MET A 1 89 ? -23.708 3.110 -8.172 1.00 84.69 89 MET A C 1
ATOM 698 O O . MET A 1 89 ? -23.667 2.822 -9.364 1.00 84.69 89 MET A O 1
ATOM 702 N N . MET A 1 90 ? -24.073 4.309 -7.723 1.00 86.56 90 MET A N 1
ATOM 703 C CA . MET A 1 90 ? -24.475 5.418 -8.587 1.00 86.56 90 MET A CA 1
ATOM 704 C C . MET A 1 90 ? -23.290 6.233 -9.122 1.00 86.56 90 MET A C 1
ATOM 706 O O . MET A 1 90 ? -23.486 7.190 -9.868 1.00 86.56 90 MET A O 1
ATOM 710 N N . SER A 1 91 ? -22.055 5.871 -8.762 1.00 84.94 91 SER A N 1
ATOM 711 C CA . SER A 1 91 ? -20.862 6.577 -9.224 1.00 84.94 91 SER A CA 1
ATOM 712 C C . SER A 1 91 ? -20.749 6.545 -10.750 1.00 84.94 91 SER A C 1
ATOM 714 O O . SER A 1 91 ? -20.738 5.478 -11.371 1.00 84.94 91 SER A O 1
ATOM 716 N N . THR A 1 92 ? -20.584 7.722 -11.352 1.00 85.19 92 THR A N 1
ATOM 717 C CA . THR A 1 92 ? -20.388 7.895 -12.799 1.00 85.19 92 THR A CA 1
ATOM 718 C C . THR A 1 92 ? -19.156 7.148 -13.316 1.00 85.19 92 THR A C 1
ATOM 720 O O . THR A 1 92 ? -19.172 6.659 -14.444 1.00 85.19 92 THR A O 1
ATOM 723 N N . PHE A 1 93 ? -18.143 6.927 -12.469 1.00 84.06 93 PHE A N 1
ATOM 724 C CA . PHE A 1 93 ? -16.956 6.127 -12.790 1.00 84.06 93 PHE A CA 1
ATOM 725 C C . PHE A 1 93 ? -17.278 4.682 -13.181 1.00 84.06 93 PHE A C 1
ATOM 727 O O . PHE A 1 93 ? -16.513 4.058 -13.914 1.00 84.06 93 PHE A O 1
ATOM 734 N N . ARG A 1 94 ? -18.417 4.131 -12.738 1.00 84.56 94 ARG A N 1
ATOM 735 C CA . ARG A 1 94 ? -18.843 2.786 -13.150 1.00 84.56 94 ARG A CA 1
ATOM 736 C C . ARG A 1 94 ? -19.301 2.729 -14.606 1.00 84.56 94 ARG A C 1
ATOM 738 O O . ARG A 1 94 ? -19.287 1.645 -15.182 1.00 84.56 94 ARG A O 1
ATOM 745 N N . ARG A 1 95 ? -19.680 3.866 -15.195 1.00 88.81 95 ARG A N 1
ATOM 746 C CA . ARG A 1 95 ? -20.154 3.971 -16.584 1.00 88.81 95 ARG A CA 1
ATOM 747 C C . ARG A 1 95 ? -19.039 4.295 -17.575 1.00 88.81 95 ARG A C 1
ATOM 749 O O . ARG A 1 95 ? -19.252 4.143 -18.771 1.00 88.81 95 ARG A O 1
ATOM 756 N N . LEU A 1 96 ? -17.871 4.726 -17.096 1.00 92.06 96 LEU A N 1
ATOM 757 C CA . LEU A 1 96 ? -16.729 5.010 -17.963 1.00 92.06 96 LEU A CA 1
ATOM 758 C C . LEU A 1 96 ? -16.253 3.723 -18.653 1.00 92.06 96 LEU A C 1
ATOM 760 O O . LEU A 1 96 ? -16.217 2.685 -17.987 1.00 92.06 96 LEU A O 1
ATOM 764 N N . PRO A 1 97 ? -15.877 3.764 -19.942 1.00 94.62 97 PRO A N 1
ATOM 765 C CA . PRO A 1 97 ? -15.172 2.671 -20.612 1.00 94.62 97 PRO A CA 1
ATOM 766 C C . PRO A 1 97 ? -13.834 2.336 -19.934 1.00 94.62 97 PRO A C 1
ATOM 768 O O . PRO A 1 97 ? -13.292 3.137 -19.167 1.00 94.62 97 PRO A O 1
ATOM 771 N N . ASN A 1 98 ? -13.302 1.136 -20.185 1.00 94.69 98 ASN A N 1
ATOM 772 C CA . ASN A 1 98 ? -12.041 0.702 -19.567 1.00 94.69 98 ASN A CA 1
ATOM 773 C C . ASN A 1 98 ? -10.857 1.556 -20.037 1.00 94.69 98 ASN A C 1
ATOM 775 O O . ASN A 1 98 ? -9.945 1.811 -19.259 1.00 94.69 98 ASN A O 1
ATOM 779 N N . GLU A 1 99 ? -10.909 2.018 -21.280 1.00 94.31 99 GLU A N 1
ATOM 780 C CA . GLU A 1 99 ? -9.897 2.832 -21.945 1.00 94.31 99 GLU A CA 1
ATOM 781 C C . GLU A 1 99 ? -9.779 4.187 -21.240 1.00 94.31 99 GLU A C 1
ATOM 783 O O . GLU A 1 99 ? -8.696 4.578 -20.816 1.00 94.31 99 GLU A O 1
ATOM 788 N N . ILE A 1 100 ? -10.921 4.838 -20.990 1.00 95.12 100 ILE A N 1
ATOM 789 C CA . ILE A 1 100 ? -10.983 6.120 -20.277 1.00 95.12 100 ILE A CA 1
ATOM 790 C C . ILE A 1 100 ? -10.506 5.969 -18.830 1.00 95.12 100 ILE A C 1
ATOM 792 O O . I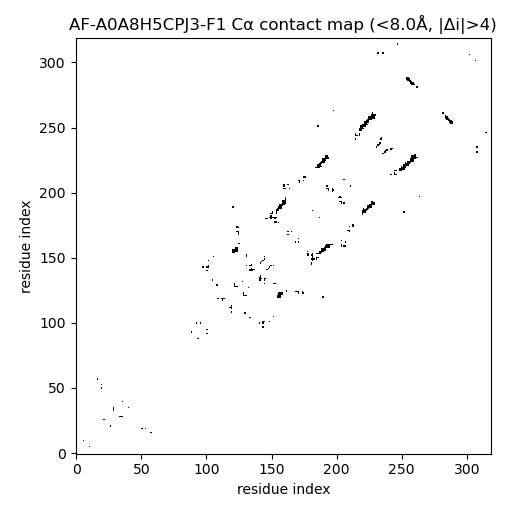LE A 1 100 ? -9.781 6.820 -18.324 1.00 95.12 100 ILE A O 1
ATOM 796 N N . LEU A 1 101 ? -10.870 4.875 -18.152 1.00 93.56 101 LEU A N 1
ATOM 797 C CA . LEU A 1 101 ? -10.345 4.588 -16.814 1.00 93.56 101 LEU A CA 1
ATOM 798 C C . LEU A 1 101 ? -8.822 4.396 -16.830 1.00 93.56 101 LEU A C 1
ATOM 800 O O . LEU A 1 101 ? -8.145 4.913 -15.946 1.00 93.56 101 LEU A O 1
ATOM 804 N N . GLY A 1 102 ? -8.289 3.695 -17.834 1.00 93.62 102 GLY A N 1
ATOM 805 C CA . GLY A 1 102 ? -6.850 3.525 -18.026 1.00 93.62 102 GLY A CA 1
ATOM 806 C C . GLY A 1 102 ? -6.122 4.859 -18.195 1.00 93.62 102 GLY A C 1
ATOM 807 O O . GLY A 1 102 ? -5.103 5.083 -17.541 1.00 93.62 102 GLY A O 1
ATOM 808 N N . GLU A 1 103 ? -6.675 5.778 -18.991 1.00 92.56 103 GLU A N 1
ATOM 809 C CA . GLU A 1 103 ? -6.117 7.129 -19.126 1.00 92.56 103 GLU A CA 1
ATOM 810 C C . GLU A 1 103 ? -6.156 7.905 -17.808 1.00 92.56 103 GLU A C 1
ATOM 812 O O . GLU A 1 103 ? -5.145 8.474 -17.396 1.00 92.56 103 GLU A O 1
ATOM 817 N N . VAL A 1 104 ? -7.278 7.864 -17.082 1.00 91.81 104 VAL A N 1
ATOM 818 C CA . VAL A 1 104 ? -7.388 8.487 -15.752 1.00 91.81 104 VAL A CA 1
ATOM 819 C C . VAL A 1 104 ? -6.321 7.941 -14.797 1.00 91.81 104 VAL A C 1
ATOM 821 O O . VAL A 1 104 ? -5.675 8.716 -14.094 1.00 91.81 104 VAL A O 1
ATOM 824 N N . PHE A 1 105 ? -6.080 6.627 -14.787 1.00 92.31 105 PHE A N 1
ATOM 825 C CA . PHE A 1 105 ? -5.041 6.026 -13.945 1.00 92.31 105 PHE A CA 1
ATOM 826 C C . PHE A 1 105 ? -3.636 6.497 -14.330 1.00 92.31 105 PHE A C 1
ATOM 828 O O . PHE A 1 105 ? -2.808 6.722 -13.445 1.00 92.31 105 PHE A O 1
ATOM 835 N N . GLN A 1 106 ? -3.372 6.704 -15.623 1.00 87.56 106 GLN A N 1
ATOM 836 C CA . GLN A 1 106 ? -2.110 7.273 -16.092 1.00 87.56 106 GLN A CA 1
ATOM 837 C C . GLN A 1 106 ? -1.911 8.699 -15.554 1.00 87.56 106 GLN A C 1
ATOM 839 O O . GLN A 1 106 ? -0.819 9.022 -15.081 1.00 87.56 106 GLN A O 1
ATOM 844 N N . PHE A 1 107 ? -2.964 9.524 -15.540 1.00 86.38 107 PHE A N 1
ATOM 845 C CA . PHE A 1 107 ? -2.918 10.861 -14.939 1.00 86.38 107 PHE A CA 1
ATOM 846 C C . PHE A 1 107 ? -2.683 10.827 -13.426 1.00 86.38 107 PHE A C 1
ATOM 848 O O . PHE A 1 107 ? -1.985 11.695 -12.906 1.00 86.38 107 PHE A O 1
ATOM 855 N N . CYS A 1 108 ? -3.195 9.822 -12.709 1.00 84.56 108 CYS A N 1
ATOM 856 C CA . CYS A 1 108 ? -2.939 9.686 -11.272 1.00 84.56 108 CYS A CA 1
ATOM 857 C C . CYS A 1 108 ? -1.448 9.503 -10.948 1.00 84.56 108 CYS A C 1
ATOM 859 O O . CYS A 1 108 ? -0.989 10.017 -9.934 1.00 84.56 108 CYS A O 1
ATOM 861 N N . VAL A 1 109 ? -0.688 8.806 -11.801 1.00 77.19 109 VAL A N 1
ATOM 862 C CA . VAL A 1 109 ? 0.770 8.654 -11.626 1.00 77.19 109 VAL A CA 1
ATOM 863 C C . VAL A 1 109 ? 1.499 9.966 -11.881 1.00 77.19 109 VAL A C 1
ATOM 865 O O . VAL A 1 109 ? 2.413 10.309 -11.136 1.00 77.19 109 VAL A O 1
ATOM 868 N N . VAL A 1 110 ? 1.083 10.712 -12.908 1.00 71.44 110 VAL A N 1
ATOM 869 C CA . VAL A 1 110 ? 1.665 12.027 -13.210 1.00 71.44 110 VAL A CA 1
ATOM 870 C C . VAL A 1 110 ? 1.376 13.012 -12.076 1.00 71.44 110 VAL A C 1
ATOM 872 O O . VAL A 1 110 ? 2.273 13.718 -11.650 1.00 71.44 110 VAL A O 1
ATOM 875 N N . ALA A 1 111 ? 0.171 13.016 -11.505 1.00 64.50 111 ALA A N 1
ATOM 876 C CA . ALA A 1 111 ? -0.184 13.919 -10.408 1.00 64.50 111 ALA A CA 1
ATOM 877 C C . ALA A 1 111 ? 0.583 13.653 -9.093 1.00 64.50 111 ALA A C 1
ATOM 879 O O . ALA A 1 111 ? 0.686 14.546 -8.251 1.00 64.50 111 ALA A O 1
ATOM 880 N N . GLU A 1 112 ? 1.128 12.448 -8.886 1.00 64.94 112 GLU A N 1
ATOM 881 C CA . GLU A 1 112 ? 2.022 12.176 -7.749 1.00 64.94 112 GLU A CA 1
ATOM 882 C C . GLU A 1 112 ? 3.444 12.743 -7.954 1.00 64.94 112 GLU A C 1
ATOM 884 O O . GLU A 1 112 ? 4.217 12.813 -6.996 1.00 64.94 112 GLU A O 1
ATOM 889 N N . GLN A 1 113 ? 3.760 13.257 -9.151 1.00 63.47 113 GLN A N 1
ATOM 890 C CA . GLN A 1 113 ? 4.942 14.080 -9.444 1.00 63.47 113 GLN A CA 1
ATOM 891 C C . GLN A 1 113 ? 4.743 15.485 -8.864 1.00 63.47 113 GLN A C 1
ATOM 893 O O . GLN A 1 113 ? 4.487 16.444 -9.577 1.00 63.47 113 GLN A O 1
ATOM 898 N N . LYS A 1 114 ? 4.795 15.613 -7.535 1.00 55.12 114 LYS A N 1
ATOM 899 C CA . LYS A 1 114 ? 4.608 16.901 -6.839 1.00 55.12 114 LYS A CA 1
ATOM 900 C C . LYS A 1 114 ? 5.804 17.858 -6.942 1.00 55.12 114 LYS A C 1
ATOM 902 O O . LYS A 1 114 ? 5.719 18.964 -6.421 1.00 55.12 114 LYS A O 1
ATOM 907 N N . ASP A 1 115 ? 6.907 17.431 -7.547 1.00 55.53 115 ASP A N 1
ATOM 908 C CA . ASP A 1 115 ? 8.153 18.190 -7.623 1.00 55.53 115 ASP A CA 1
ATOM 909 C C . ASP A 1 115 ? 8.692 18.122 -9.059 1.00 55.53 115 ASP A C 1
ATOM 911 O O . ASP A 1 115 ? 9.125 17.060 -9.513 1.00 55.53 115 ASP A O 1
ATOM 915 N N . ASP A 1 116 ? 8.652 19.251 -9.774 1.00 52.28 116 ASP A N 1
ATOM 916 C CA . ASP A 1 116 ? 9.094 19.388 -11.174 1.00 52.28 116 ASP A CA 1
ATOM 917 C C . ASP A 1 116 ? 10.565 18.981 -11.379 1.00 52.28 116 ASP A C 1
ATOM 919 O O . ASP A 1 116 ? 11.018 18.763 -12.504 1.00 52.28 116 ASP A O 1
ATOM 923 N N . SER A 1 117 ? 11.332 18.855 -10.292 1.00 53.19 117 SER A N 1
ATOM 924 C CA . SER A 1 117 ? 12.741 18.482 -10.344 1.00 53.19 117 SER A CA 1
ATOM 925 C C . SER A 1 117 ? 12.993 16.974 -10.488 1.00 53.19 117 SER A C 1
ATOM 927 O O . SER A 1 117 ? 14.104 16.588 -10.873 1.00 53.19 117 SER A O 1
ATOM 929 N N . LYS A 1 118 ? 12.010 16.099 -10.199 1.00 55.81 118 LYS A N 1
ATOM 930 C CA . LYS A 1 118 ? 12.203 14.637 -10.259 1.00 55.81 118 LYS A CA 1
ATOM 931 C C . LYS A 1 118 ? 10.974 13.890 -10.790 1.00 55.81 118 LYS A C 1
ATOM 933 O O . LYS A 1 118 ? 9.895 14.002 -10.210 1.00 55.81 118 LYS A O 1
ATOM 938 N N . PRO A 1 119 ? 11.130 13.033 -11.818 1.00 58.12 119 PRO A N 1
ATOM 939 C CA . PRO A 1 119 ? 10.055 12.132 -12.212 1.00 58.12 119 PRO A CA 1
ATOM 940 C C . PRO A 1 119 ? 9.709 11.210 -11.033 1.00 58.12 119 PRO A C 1
ATOM 942 O O . PRO A 1 119 ? 10.584 10.574 -10.451 1.00 58.12 119 PRO A O 1
ATOM 945 N N . TYR A 1 120 ? 8.428 11.152 -10.668 1.00 65.00 120 TYR A N 1
ATOM 946 C CA . TYR A 1 120 ? 7.921 10.229 -9.653 1.00 65.00 120 TYR A CA 1
ATOM 947 C C . TYR A 1 120 ? 8.151 8.800 -10.126 1.00 65.00 120 TYR A C 1
ATOM 949 O O . TYR A 1 120 ? 7.539 8.348 -11.097 1.00 65.00 120 TYR A O 1
ATOM 957 N N . MET A 1 121 ? 9.027 8.099 -9.414 1.00 75.25 121 MET A N 1
ATOM 958 C CA . MET A 1 121 ? 9.272 6.679 -9.592 1.00 75.25 121 MET A CA 1
ATOM 959 C C . MET A 1 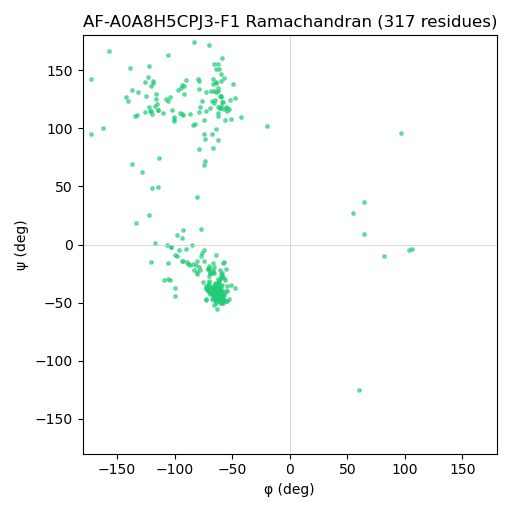121 ? 8.561 5.906 -8.476 1.00 75.25 121 MET A C 1
ATOM 961 O O . MET A 1 121 ? 8.906 6.075 -7.303 1.00 75.25 121 MET A O 1
ATOM 965 N N . PRO A 1 122 ? 7.560 5.063 -8.801 1.00 79.06 122 PRO A N 1
ATOM 966 C CA . PRO A 1 122 ? 6.832 4.293 -7.801 1.00 79.06 122 PRO A CA 1
ATOM 967 C C . PRO A 1 122 ? 7.760 3.329 -7.051 1.00 79.06 122 PRO A C 1
ATOM 969 O O . PRO A 1 122 ? 8.241 2.342 -7.619 1.00 79.06 122 PRO A O 1
ATOM 972 N N . VAL A 1 123 ? 7.999 3.605 -5.767 1.00 83.06 123 VAL A N 1
ATOM 973 C CA . VAL A 1 123 ? 8.861 2.777 -4.915 1.00 83.06 123 VAL A CA 1
ATOM 974 C C . VAL A 1 123 ? 8.106 1.528 -4.468 1.00 83.06 123 VAL A C 1
ATOM 976 O O . VAL A 1 123 ? 7.086 1.615 -3.780 1.00 83.06 123 VAL A O 1
ATOM 979 N N . VAL A 1 124 ? 8.609 0.355 -4.849 1.00 83.19 124 VAL A N 1
ATOM 980 C CA . VAL A 1 124 ? 8.026 -0.935 -4.472 1.00 83.19 124 VAL A CA 1
ATOM 981 C C . VAL A 1 124 ? 8.080 -1.099 -2.953 1.00 83.19 124 VAL A C 1
ATOM 983 O O . VAL A 1 124 ? 9.101 -0.852 -2.323 1.00 83.19 124 VAL A O 1
ATOM 986 N N . GLY A 1 125 ? 6.960 -1.506 -2.353 1.00 75.69 125 GLY A N 1
ATOM 987 C CA . GLY A 1 125 ? 6.850 -1.698 -0.903 1.00 75.69 125 GLY A CA 1
ATOM 988 C C . GLY A 1 125 ? 6.589 -0.419 -0.104 1.00 75.69 125 GLY A C 1
ATOM 989 O O . GLY A 1 125 ? 6.221 -0.500 1.067 1.00 75.69 125 GLY A O 1
ATOM 990 N N . LYS A 1 126 ? 6.674 0.765 -0.723 1.00 79.62 126 LYS A N 1
ATOM 991 C CA . LYS A 1 126 ? 6.362 2.019 -0.037 1.00 79.62 126 LYS A CA 1
ATOM 992 C C . LYS A 1 126 ? 4.858 2.159 0.190 1.00 79.62 126 LYS A C 1
ATOM 994 O O . LYS A 1 126 ? 4.041 2.037 -0.729 1.00 79.62 126 LYS A O 1
ATOM 999 N N . LYS A 1 127 ? 4.476 2.488 1.428 1.00 74.69 127 LYS A N 1
ATOM 1000 C CA . LYS A 1 127 ? 3.089 2.827 1.758 1.00 74.69 127 LYS A CA 1
ATOM 1001 C C . LYS A 1 127 ? 2.654 4.025 0.915 1.00 74.69 127 LYS A C 1
ATOM 1003 O O . LYS A 1 127 ? 3.254 5.092 0.990 1.00 74.69 127 LYS A O 1
ATOM 1008 N N . GLY A 1 128 ? 1.580 3.848 0.155 1.00 76.81 128 GLY A N 1
ATOM 1009 C CA . GLY A 1 128 ? 1.010 4.915 -0.661 1.00 76.81 128 GLY A CA 1
ATOM 1010 C C . GLY A 1 128 ? 1.257 4.788 -2.161 1.00 76.81 128 GLY A C 1
ATOM 1011 O O . GLY A 1 128 ? 0.669 5.583 -2.883 1.00 76.81 128 GLY A O 1
ATOM 1012 N N . ASP A 1 129 ? 2.021 3.791 -2.627 1.00 84.56 129 ASP A N 1
ATOM 1013 C CA . ASP A 1 129 ? 2.204 3.534 -4.063 1.00 84.56 129 ASP A CA 1
ATOM 1014 C C . ASP A 1 129 ? 0.838 3.405 -4.766 1.00 84.56 129 ASP A C 1
ATOM 1016 O O . ASP A 1 129 ? 0.006 2.533 -4.466 1.00 84.56 129 ASP A O 1
ATOM 1020 N N . ILE A 1 130 ? 0.606 4.347 -5.683 1.00 86.62 130 ILE A N 1
ATOM 1021 C CA . ILE A 1 130 ? -0.653 4.550 -6.393 1.00 86.62 130 ILE A CA 1
ATOM 1022 C C . ILE A 1 130 ? -1.110 3.305 -7.142 1.00 86.62 130 ILE A C 1
ATOM 1024 O O . ILE A 1 130 ? -2.315 3.069 -7.245 1.00 86.62 130 ILE A O 1
ATOM 1028 N N . ARG A 1 131 ? -0.176 2.455 -7.588 1.00 88.81 131 ARG A N 1
ATOM 1029 C CA . ARG A 1 131 ? -0.507 1.236 -8.329 1.00 88.81 131 ARG A CA 1
ATOM 1030 C C . ARG A 1 131 ? -1.354 0.297 -7.488 1.00 88.81 131 ARG A C 1
ATOM 1032 O O . ARG A 1 131 ? -2.417 -0.157 -7.917 1.00 88.81 131 ARG A O 1
ATOM 1039 N N . TRP A 1 132 ? -0.926 0.070 -6.249 1.00 89.00 132 TRP A N 1
ATOM 1040 C CA . TRP A 1 132 ? -1.634 -0.791 -5.305 1.00 89.00 132 TRP A CA 1
ATOM 1041 C C . TRP A 1 132 ? -2.915 -0.139 -4.799 1.00 89.00 132 TRP A C 1
ATOM 1043 O O . TRP A 1 132 ? -3.929 -0.822 -4.656 1.00 89.00 132 TRP A O 1
ATOM 1053 N N . ARG A 1 133 ? -2.906 1.183 -4.584 1.00 90.06 133 ARG A N 1
ATOM 1054 C CA . ARG A 1 133 ? -4.099 1.926 -4.149 1.00 90.06 133 ARG A CA 1
ATOM 1055 C C . ARG A 1 133 ? -5.222 1.838 -5.171 1.00 90.06 133 ARG A C 1
ATOM 1057 O O . ARG A 1 133 ? -6.345 1.509 -4.801 1.00 90.06 133 ARG A O 1
ATOM 1064 N N . LEU A 1 134 ? -4.924 2.079 -6.446 1.00 91.88 134 LEU A N 1
ATOM 1065 C CA . LEU A 1 134 ? -5.917 1.988 -7.513 1.00 91.88 134 LEU A CA 1
ATOM 1066 C C . LEU A 1 134 ? -6.393 0.537 -7.713 1.00 91.88 134 LEU A C 1
ATOM 1068 O O . LEU A 1 134 ? -7.595 0.292 -7.825 1.00 91.88 134 LEU A O 1
ATOM 1072 N N . ALA A 1 135 ? -5.486 -0.447 -7.652 1.00 91.81 135 ALA A N 1
ATOM 1073 C CA . ALA A 1 135 ? -5.836 -1.870 -7.730 1.00 91.81 135 ALA A CA 1
ATOM 1074 C C . ALA A 1 135 ? -6.675 -2.378 -6.532 1.00 91.81 135 ALA A C 1
ATOM 1076 O O . ALA A 1 135 ? -7.337 -3.422 -6.622 1.00 91.81 135 ALA A O 1
ATOM 1077 N N . ALA A 1 136 ? -6.671 -1.661 -5.405 1.00 91.06 136 ALA A N 1
ATOM 1078 C CA . ALA A 1 136 ? -7.465 -1.983 -4.223 1.00 91.06 136 ALA A CA 1
ATOM 1079 C C . ALA A 1 136 ? -8.911 -1.456 -4.288 1.00 91.06 136 ALA A C 1
ATOM 1081 O O . ALA A 1 136 ? -9.754 -1.958 -3.549 1.00 91.06 136 ALA A O 1
ATOM 1082 N N . VAL A 1 137 ? -9.226 -0.504 -5.178 1.00 89.75 137 VAL A N 1
ATOM 1083 C CA . VAL A 1 137 ? -10.546 0.157 -5.225 1.00 89.75 137 VAL A CA 1
ATOM 1084 C C . VAL A 1 137 ? -11.674 -0.821 -5.552 1.00 89.75 137 VAL A C 1
ATOM 1086 O O . VAL A 1 137 ? -12.652 -0.921 -4.814 1.00 89.75 137 VAL A O 1
ATOM 1089 N N . CYS A 1 138 ? -11.570 -1.547 -6.667 1.00 88.88 138 CYS A N 1
ATOM 1090 C CA . CYS A 1 138 ? -12.538 -2.580 -7.034 1.00 88.88 138 CYS A CA 1
ATOM 1091 C C . CYS A 1 138 ? -11.930 -3.614 -7.991 1.00 88.88 138 CYS A C 1
ATOM 1093 O O . CYS A 1 138 ? -10.883 -3.385 -8.596 1.00 88.88 138 CYS A O 1
ATOM 1095 N N . ALA A 1 139 ? -12.615 -4.748 -8.175 1.00 91.81 139 ALA A N 1
ATOM 1096 C CA . ALA A 1 139 ? -12.159 -5.821 -9.064 1.00 91.81 139 ALA A CA 1
ATOM 1097 C C . ALA A 1 139 ? -11.977 -5.361 -10.523 1.00 91.81 139 ALA A C 1
ATOM 1099 O O . ALA A 1 139 ? -11.056 -5.811 -11.200 1.00 91.81 139 ALA A O 1
ATOM 1100 N N . ARG A 1 140 ? -12.822 -4.434 -10.997 1.00 93.81 140 ARG A N 1
ATOM 1101 C CA . ARG A 1 140 ? -12.723 -3.882 -12.354 1.00 93.81 140 ARG A CA 1
ATOM 1102 C C . ARG A 1 140 ? -11.443 -3.066 -12.538 1.00 93.81 140 ARG A C 1
ATOM 1104 O O . ARG A 1 140 ? -10.726 -3.292 -13.502 1.00 93.81 140 ARG A O 1
ATOM 1111 N N . TRP A 1 141 ? -11.142 -2.163 -11.603 1.00 94.94 141 TRP A N 1
ATOM 1112 C CA . TRP A 1 141 ? -9.925 -1.341 -11.644 1.00 94.94 141 TRP A CA 1
ATOM 1113 C C . TRP A 1 141 ? -8.679 -2.211 -11.556 1.00 94.94 141 TRP A C 1
ATOM 1115 O O . TRP A 1 141 ? -7.751 -2.036 -12.337 1.00 94.94 141 TRP A O 1
ATOM 1125 N N . ARG A 1 142 ? -8.706 -3.217 -10.677 1.00 95.62 142 ARG A N 1
ATOM 1126 C CA . ARG A 1 142 ? -7.635 -4.206 -10.573 1.00 95.62 142 ARG A CA 1
ATOM 1127 C C . ARG A 1 142 ? -7.353 -4.893 -11.902 1.00 95.62 142 ARG A C 1
ATOM 1129 O O . ARG A 1 142 ? -6.199 -4.951 -12.285 1.00 95.62 142 ARG A O 1
ATOM 1136 N N . ARG A 1 143 ? -8.379 -5.377 -12.608 1.00 95.75 143 ARG A N 1
ATOM 1137 C CA . ARG A 1 143 ? -8.203 -6.033 -13.914 1.00 95.75 143 ARG A CA 1
ATOM 1138 C C . ARG A 1 143 ? -7.581 -5.089 -14.944 1.00 95.75 143 ARG A C 1
ATOM 1140 O O . ARG A 1 143 ? -6.619 -5.456 -15.601 1.00 95.75 143 ARG A O 1
ATOM 1147 N N . ILE A 1 144 ? -8.094 -3.859 -15.043 1.00 95.44 144 ILE A N 1
ATOM 1148 C CA . ILE A 1 144 ? -7.561 -2.852 -15.975 1.00 95.44 144 ILE A CA 1
ATOM 1149 C C . ILE A 1 144 ? -6.074 -2.606 -15.694 1.00 95.44 144 ILE A C 1
ATOM 1151 O O . ILE A 1 144 ? -5.255 -2.697 -16.598 1.00 95.44 144 ILE A O 1
ATOM 1155 N N . ILE A 1 145 ? -5.720 -2.353 -14.434 1.00 94.62 145 ILE A N 1
ATOM 1156 C CA . ILE A 1 145 ? -4.358 -1.977 -14.046 1.00 94.62 145 ILE A CA 1
ATOM 1157 C C . ILE A 1 145 ? -3.403 -3.166 -14.127 1.00 94.62 145 ILE A C 1
ATOM 1159 O O . ILE A 1 145 ? -2.303 -3.036 -14.653 1.00 94.62 145 ILE A O 1
ATOM 1163 N N . CYS A 1 146 ? -3.788 -4.316 -13.577 1.00 94.44 146 CYS A N 1
ATOM 1164 C CA . CYS A 1 146 ? -2.911 -5.479 -13.483 1.00 94.44 146 CYS A CA 1
ATOM 1165 C C . CYS A 1 146 ? -2.688 -6.156 -14.835 1.00 94.44 146 CYS A C 1
ATOM 1167 O O . CYS A 1 146 ? -1.570 -6.596 -15.083 1.00 94.44 146 CYS A O 1
ATOM 1169 N N . ASP A 1 147 ? -3.720 -6.216 -15.682 1.00 93.50 147 ASP A N 1
ATOM 1170 C CA . ASP A 1 147 ? -3.694 -7.032 -16.901 1.00 93.50 147 ASP A CA 1
ATOM 1171 C C . ASP A 1 147 ? -3.618 -6.166 -18.169 1.00 93.50 147 ASP A C 1
ATOM 1173 O O . ASP A 1 147 ? -3.048 -6.580 -19.174 1.00 93.50 147 ASP A O 1
ATOM 1177 N N . GLY A 1 148 ? -4.184 -4.955 -18.135 1.00 93.94 148 GLY A N 1
ATOM 1178 C CA . GLY A 1 148 ? -4.297 -4.072 -19.302 1.00 93.94 148 GLY A CA 1
ATOM 1179 C C . GLY A 1 148 ? -3.248 -2.963 -19.386 1.00 93.94 148 GLY A C 1
ATOM 1180 O O . GLY A 1 148 ? -3.179 -2.278 -20.403 1.00 93.94 148 GLY A O 1
ATOM 1181 N N . MET A 1 149 ? -2.436 -2.754 -18.345 1.00 95.00 149 MET A N 1
ATOM 1182 C CA . MET A 1 149 ? -1.522 -1.607 -18.269 1.00 95.00 149 MET A CA 1
ATOM 1183 C C . MET A 1 149 ? -0.070 -2.010 -17.953 1.00 95.00 149 MET A C 1
ATOM 1185 O O . MET A 1 149 ? 0.480 -1.571 -16.946 1.00 95.00 149 MET A O 1
ATOM 1189 N N . PRO A 1 150 ? 0.620 -2.789 -18.808 1.00 94.62 150 PRO A N 1
ATOM 1190 C CA . PRO A 1 150 ? 1.993 -3.235 -18.534 1.00 94.62 150 PRO A CA 1
ATOM 1191 C C . PRO A 1 150 ? 2.988 -2.076 -18.357 1.00 94.62 150 PRO A C 1
ATOM 1193 O O . PRO A 1 150 ? 3.844 -2.114 -17.474 1.00 94.62 150 PRO A O 1
ATOM 1196 N N . LYS A 1 151 ? 2.818 -0.984 -19.116 1.00 92.31 151 LYS A N 1
ATOM 1197 C CA . LYS A 1 151 ? 3.607 0.253 -18.968 1.00 92.31 151 LYS A CA 1
ATOM 1198 C C . LYS A 1 151 ? 3.572 0.809 -17.541 1.00 92.31 151 LYS A C 1
ATOM 1200 O O . LYS A 1 151 ? 4.568 1.332 -17.055 1.00 92.31 151 LYS A O 1
ATOM 1205 N N . PHE A 1 152 ? 2.439 0.670 -16.863 1.00 91.38 152 PHE A N 1
ATOM 1206 C CA . PHE A 1 152 ? 2.214 1.169 -15.508 1.00 91.38 152 PHE A CA 1
ATOM 1207 C C . PHE A 1 152 ? 3.069 0.447 -14.455 1.00 91.38 152 PHE A C 1
ATOM 1209 O O . PHE A 1 152 ? 3.369 0.995 -13.396 1.00 91.38 152 PHE A O 1
ATOM 1216 N N . TRP A 1 153 ? 3.495 -0.778 -14.763 1.00 93.75 153 TRP A N 1
ATOM 1217 C CA . TRP A 1 153 ? 4.353 -1.607 -13.917 1.00 93.75 153 TRP A CA 1
ATOM 1218 C C . TRP A 1 153 ? 5.831 -1.544 -14.309 1.00 93.75 153 TRP A C 1
ATOM 1220 O O . TRP A 1 153 ? 6.673 -2.043 -13.570 1.00 93.75 153 TRP A O 1
ATOM 1230 N N . ALA A 1 154 ? 6.151 -0.933 -15.452 1.00 94.12 154 ALA A N 1
ATOM 1231 C CA . ALA A 1 154 ? 7.503 -0.894 -16.002 1.00 94.12 154 ALA A CA 1
ATOM 1232 C C . ALA A 1 154 ? 8.409 0.175 -15.365 1.00 94.12 154 ALA A C 1
ATOM 1234 O O . ALA A 1 154 ? 9.627 0.122 -15.530 1.00 94.12 154 ALA A O 1
ATOM 1235 N N . SER A 1 155 ? 7.832 1.123 -14.624 1.00 92.44 155 SER A N 1
ATOM 1236 C CA . SER A 1 155 ? 8.568 2.096 -13.813 1.00 92.44 155 SER A CA 1
ATOM 1237 C C . SER A 1 155 ? 8.703 1.579 -12.381 1.00 92.44 155 SER A C 1
ATOM 1239 O O . SER A 1 155 ? 7.712 1.456 -11.657 1.00 92.44 155 SER A O 1
ATOM 1241 N N . ILE A 1 156 ? 9.926 1.247 -11.971 1.00 92.19 156 ILE A N 1
ATOM 1242 C CA . ILE A 1 156 ? 10.216 0.578 -10.700 1.00 92.19 156 ILE A CA 1
ATOM 1243 C C . ILE A 1 156 ? 11.238 1.397 -9.914 1.00 92.19 156 ILE A C 1
ATOM 1245 O O . ILE A 1 156 ? 12.387 1.517 -10.323 1.00 92.19 156 ILE A O 1
ATOM 1249 N N . GLY A 1 157 ? 10.817 1.946 -8.776 1.00 90.19 157 GLY A N 1
ATOM 1250 C CA . GLY A 1 157 ? 11.712 2.472 -7.752 1.00 90.19 157 GLY A CA 1
ATOM 1251 C C . GLY A 1 157 ? 11.993 1.407 -6.693 1.00 90.19 157 GLY A C 1
ATOM 1252 O O . GLY A 1 157 ? 11.074 0.717 -6.248 1.00 90.19 157 GLY A O 1
ATOM 1253 N N . ILE A 1 158 ? 13.242 1.278 -6.268 1.00 87.25 158 ILE A N 1
ATOM 1254 C CA . ILE A 1 158 ? 13.650 0.457 -5.128 1.00 87.25 158 ILE A CA 1
ATOM 1255 C C . ILE A 1 158 ? 14.418 1.360 -4.177 1.00 87.25 158 ILE A C 1
ATOM 1257 O O . ILE A 1 158 ? 15.349 2.050 -4.585 1.00 87.25 158 ILE A O 1
ATOM 1261 N N . ASP A 1 159 ? 14.002 1.364 -2.918 1.00 83.81 159 ASP A N 1
ATOM 1262 C CA . ASP A 1 159 ? 14.613 2.156 -1.859 1.00 83.81 159 ASP A CA 1
ATOM 1263 C C . ASP A 1 159 ? 15.061 1.218 -0.741 1.00 83.81 159 ASP A C 1
ATOM 1265 O O . ASP A 1 159 ? 14.242 0.534 -0.125 1.00 83.81 159 ASP A O 1
ATOM 1269 N N . ASN A 1 160 ? 16.362 1.195 -0.471 1.00 74.31 160 ASN A N 1
ATOM 1270 C CA . ASN A 1 160 ? 16.949 0.320 0.533 1.00 74.31 160 ASN A CA 1
ATOM 1271 C C . ASN A 1 160 ? 16.503 0.660 1.961 1.00 74.31 160 ASN A C 1
ATOM 1273 O O . ASN A 1 160 ? 16.449 -0.224 2.811 1.00 74.31 160 ASN A O 1
ATOM 1277 N N . ALA A 1 161 ? 16.098 1.903 2.240 1.00 68.69 161 ALA A N 1
ATOM 1278 C CA . ALA A 1 161 ? 15.484 2.216 3.528 1.00 68.69 161 ALA A CA 1
ATOM 1279 C C . ALA A 1 161 ? 14.127 1.518 3.690 1.00 68.69 161 ALA A C 1
ATOM 1281 O O . ALA A 1 161 ? 13.816 1.016 4.768 1.00 68.69 161 ALA A O 1
ATOM 1282 N N . SER A 1 162 ? 13.362 1.391 2.600 1.00 65.12 162 SER A N 1
ATOM 1283 C CA . SER A 1 162 ? 12.112 0.617 2.594 1.00 65.12 162 SER A CA 1
ATOM 1284 C C . SER A 1 162 ? 12.362 -0.894 2.739 1.00 65.12 162 SER A C 1
ATOM 1286 O O . SER A 1 162 ? 11.488 -1.610 3.221 1.00 65.12 162 SER A O 1
ATOM 1288 N N . LEU A 1 163 ? 13.555 -1.373 2.360 1.00 64.94 163 LEU A N 1
ATOM 1289 C CA . LEU A 1 163 ? 14.014 -2.757 2.554 1.00 64.94 163 LEU A CA 1
ATOM 1290 C C . LEU A 1 163 ? 14.528 -3.023 3.976 1.00 64.94 163 LEU A C 1
ATOM 1292 O O . LEU A 1 163 ? 14.519 -4.161 4.429 1.00 64.94 163 LEU A O 1
ATOM 1296 N N . MET A 1 164 ? 14.967 -2.002 4.711 1.00 61.75 164 MET A N 1
ATOM 1297 C CA . MET A 1 164 ? 15.421 -2.154 6.101 1.00 61.75 164 MET A CA 1
ATOM 1298 C C . MET A 1 164 ? 14.251 -2.210 7.096 1.00 61.75 164 MET A C 1
ATOM 1300 O O . MET A 1 164 ? 14.362 -2.867 8.125 1.00 61.75 164 MET A O 1
ATOM 1304 N N . ASP A 1 165 ? 13.097 -1.632 6.750 1.00 62.69 165 ASP A N 1
ATOM 1305 C CA . ASP A 1 165 ? 11.826 -1.817 7.475 1.00 62.69 165 ASP A CA 1
ATOM 1306 C C . ASP A 1 165 ? 11.156 -3.191 7.165 1.00 62.69 165 ASP A C 1
ATOM 1308 O O . ASP A 1 165 ? 9.978 -3.419 7.473 1.00 62.69 165 ASP A O 1
ATOM 1312 N N . SER A 1 166 ? 11.896 -4.124 6.542 1.00 51.88 166 SER A N 1
ATOM 1313 C CA . SER A 1 166 ? 11.420 -5.397 5.961 1.00 51.88 166 SER A CA 1
ATOM 1314 C C . SER A 1 166 ? 10.840 -6.414 6.933 1.00 51.88 166 SER A C 1
ATOM 1316 O O . SER A 1 166 ? 10.186 -7.348 6.468 1.00 51.88 166 SER A O 1
ATOM 1318 N N . GLU A 1 167 ? 10.938 -6.222 8.252 1.00 53.16 167 GLU A N 1
ATOM 1319 C CA . GLU A 1 167 ? 10.147 -7.039 9.185 1.00 53.16 167 GLU A CA 1
ATOM 1320 C C . GLU A 1 167 ? 8.632 -6.924 8.913 1.00 53.16 167 GLU A C 1
ATOM 1322 O O . GLU A 1 167 ? 7.859 -7.768 9.363 1.00 53.16 167 GLU A O 1
ATOM 1327 N N . LYS A 1 168 ? 8.181 -5.914 8.145 1.00 55.53 168 LYS A N 1
ATOM 1328 C CA . LYS A 1 168 ? 6.758 -5.693 7.831 1.00 55.53 168 LYS A CA 1
ATOM 1329 C C . LYS A 1 168 ? 6.392 -5.727 6.345 1.00 55.53 168 LYS A C 1
ATOM 1331 O O . LYS A 1 168 ? 5.202 -5.817 6.040 1.00 55.53 168 LYS A O 1
ATOM 1336 N N . VAL A 1 169 ? 7.349 -5.643 5.416 1.00 63.34 169 VAL A N 1
ATOM 1337 C CA . VAL A 1 169 ? 7.053 -5.527 3.975 1.00 63.34 169 VAL A CA 1
ATOM 1338 C C . VAL A 1 169 ? 7.903 -6.496 3.158 1.00 63.34 169 VAL A C 1
ATOM 1340 O O . VAL A 1 169 ? 9.105 -6.318 3.000 1.00 63.34 169 VAL A O 1
ATOM 1343 N N . HIS A 1 170 ? 7.254 -7.502 2.570 1.00 72.94 170 HIS A N 1
ATOM 1344 C CA . HIS A 1 170 ? 7.882 -8.395 1.600 1.00 72.94 170 HIS A CA 1
ATOM 1345 C C . HIS A 1 170 ? 8.075 -7.664 0.262 1.00 72.94 170 HIS A C 1
ATOM 1347 O O . HIS A 1 170 ? 7.182 -7.669 -0.590 1.00 72.94 170 HIS A O 1
ATOM 1353 N N . VAL A 1 171 ? 9.226 -7.017 0.067 1.00 79.56 171 VAL A N 1
ATOM 1354 C CA . VAL A 1 171 ? 9.506 -6.269 -1.170 1.00 79.56 171 VAL A CA 1
ATOM 1355 C C . VAL A 1 171 ? 9.766 -7.197 -2.359 1.00 79.56 171 VAL A C 1
ATOM 1357 O O . VAL A 1 171 ? 9.254 -6.908 -3.441 1.00 79.56 171 VAL A O 1
ATOM 1360 N N . ASP A 1 172 ? 10.416 -8.356 -2.177 1.00 83.19 172 ASP A N 1
ATOM 1361 C CA . ASP A 1 172 ? 10.679 -9.273 -3.303 1.00 83.19 172 ASP A CA 1
ATOM 1362 C C . ASP A 1 172 ? 9.401 -9.738 -4.021 1.00 83.19 172 ASP A C 1
ATOM 1364 O O . ASP A 1 172 ? 9.349 -9.648 -5.246 1.00 83.19 172 ASP A O 1
ATOM 1368 N N . PRO A 1 173 ? 8.335 -10.204 -3.331 1.00 88.69 173 PRO A N 1
ATOM 1369 C CA . PRO A 1 173 ? 7.096 -10.591 -4.005 1.00 88.69 173 PRO A CA 1
ATOM 1370 C C . PRO A 1 173 ? 6.435 -9.437 -4.760 1.00 88.69 173 PRO A C 1
ATOM 1372 O O . PRO A 1 173 ? 5.887 -9.644 -5.843 1.00 88.69 173 PRO A O 1
ATOM 1375 N N . LEU A 1 174 ? 6.491 -8.217 -4.216 1.00 89.19 174 LEU A N 1
ATOM 1376 C CA . LEU A 1 174 ? 5.939 -7.032 -4.871 1.00 89.19 174 LEU A CA 1
ATOM 1377 C C . LEU A 1 174 ? 6.757 -6.642 -6.107 1.00 89.19 174 LEU A C 1
ATOM 1379 O O . LEU A 1 174 ? 6.180 -6.257 -7.129 1.00 89.19 174 LEU A O 1
ATOM 1383 N N . LEU A 1 175 ? 8.081 -6.785 -6.038 1.00 91.44 175 LEU A N 1
ATOM 1384 C CA . LEU A 1 175 ? 8.982 -6.569 -7.160 1.00 91.44 175 LEU A CA 1
ATOM 1385 C C . LEU A 1 175 ? 8.744 -7.617 -8.250 1.00 91.44 175 LEU A C 1
ATOM 1387 O O . LEU A 1 175 ? 8.461 -7.245 -9.385 1.00 91.44 175 LEU A O 1
ATOM 1391 N N . CYS A 1 176 ? 8.747 -8.907 -7.902 1.00 93.31 176 CYS A N 1
ATOM 1392 C CA . CYS A 1 176 ? 8.425 -10.002 -8.820 1.00 93.31 176 CYS A CA 1
ATOM 1393 C C . CYS A 1 176 ? 7.080 -9.774 -9.514 1.00 93.31 176 CYS A C 1
ATOM 1395 O O . CYS A 1 176 ? 6.974 -9.887 -10.731 1.00 93.31 176 CYS A O 1
ATOM 1397 N N . MET A 1 177 ? 6.051 -9.402 -8.753 1.00 93.62 177 MET A N 1
ATOM 1398 C CA . MET A 1 177 ? 4.726 -9.122 -9.299 1.00 93.62 177 MET A CA 1
ATOM 1399 C C . MET A 1 177 ? 4.731 -7.918 -10.250 1.00 93.62 177 MET A C 1
ATOM 1401 O O . MET A 1 177 ? 4.054 -7.957 -11.276 1.00 93.62 177 MET A O 1
ATOM 1405 N N . SER A 1 178 ? 5.502 -6.873 -9.946 1.00 93.88 178 SER A N 1
ATOM 1406 C CA . SER A 1 178 ? 5.661 -5.716 -10.836 1.00 93.88 178 SER A CA 1
ATOM 1407 C C . SER A 1 178 ? 6.374 -6.108 -12.133 1.00 93.88 178 SER A C 1
ATOM 1409 O O . SER A 1 178 ? 5.905 -5.769 -13.217 1.00 93.88 178 SER A O 1
ATOM 1411 N N . LEU A 1 179 ? 7.443 -6.904 -12.042 1.00 95.56 179 LEU A N 1
ATOM 1412 C CA . LEU A 1 179 ? 8.171 -7.420 -13.201 1.00 95.56 179 LEU A CA 1
ATOM 1413 C C . LEU A 1 179 ? 7.278 -8.297 -14.088 1.00 95.56 179 LEU A C 1
ATOM 1415 O O . LEU A 1 179 ? 7.209 -8.060 -15.292 1.00 95.56 179 LEU A O 1
ATOM 1419 N N . VAL A 1 180 ? 6.516 -9.226 -13.505 1.00 96.00 180 VAL A N 1
ATOM 1420 C CA . VAL A 1 180 ? 5.562 -10.068 -14.249 1.00 96.00 180 VAL A CA 1
ATOM 1421 C C . VAL A 1 180 ? 4.508 -9.218 -14.961 1.00 96.00 180 VAL A C 1
ATOM 1423 O O . VAL A 1 180 ? 4.269 -9.405 -16.151 1.00 96.00 180 VAL A O 1
ATOM 1426 N N . ARG A 1 181 ? 3.904 -8.245 -14.269 1.00 95.56 181 ARG A N 1
ATOM 1427 C CA . ARG A 1 181 ? 2.858 -7.390 -14.856 1.00 95.56 181 ARG A CA 1
ATOM 1428 C C . ARG A 1 181 ? 3.381 -6.420 -15.905 1.00 95.56 181 ARG A C 1
ATOM 1430 O O . ARG A 1 181 ? 2.642 -6.052 -16.810 1.00 95.56 181 ARG A O 1
ATOM 1437 N N . SER A 1 182 ? 4.651 -6.030 -15.819 1.00 95.94 182 SER A N 1
ATOM 1438 C CA . SER A 1 182 ? 5.288 -5.223 -16.860 1.00 95.94 182 SER A CA 1
ATOM 1439 C C . SER A 1 182 ? 5.441 -5.976 -18.192 1.00 95.94 182 SER A C 1
ATOM 1441 O O . SER A 1 182 ? 5.648 -5.346 -19.228 1.00 95.94 182 SER A O 1
ATOM 1443 N N . GLY A 1 183 ? 5.299 -7.308 -18.197 1.00 94.94 183 GLY A N 1
ATOM 1444 C CA . GLY A 1 183 ? 5.311 -8.128 -19.407 1.00 94.94 183 GLY A CA 1
ATOM 1445 C C . GLY A 1 183 ? 6.632 -8.000 -20.159 1.00 94.94 183 GLY A C 1
ATOM 1446 O O . GLY A 1 183 ? 7.685 -8.215 -19.583 1.00 94.94 183 GLY A O 1
ATOM 1447 N N . SER A 1 184 ? 6.588 -7.634 -21.440 1.00 95.25 184 SER A N 1
ATOM 1448 C CA . SER A 1 184 ? 7.774 -7.347 -22.262 1.00 95.25 184 SER A CA 1
ATOM 1449 C C . SER A 1 184 ? 8.087 -5.851 -22.373 1.00 95.25 184 SER A C 1
ATOM 1451 O O . SER A 1 184 ? 8.929 -5.457 -23.179 1.00 95.25 184 SER A O 1
ATOM 1453 N N . TYR A 1 185 ? 7.394 -5.001 -21.608 1.00 96.06 185 TYR A N 1
ATOM 1454 C CA . TYR A 1 185 ? 7.533 -3.554 -21.720 1.00 96.06 185 TYR A CA 1
ATOM 1455 C C . TYR A 1 185 ? 8.944 -3.112 -21.276 1.00 96.06 185 TYR A C 1
ATOM 1457 O O . TYR A 1 185 ? 9.483 -3.699 -20.326 1.00 96.06 185 TYR A O 1
ATOM 1465 N N . PRO A 1 186 ? 9.565 -2.116 -21.938 1.00 96.69 186 PRO A N 1
ATOM 1466 C CA . PRO A 1 186 ? 10.877 -1.620 -21.534 1.00 96.69 186 PRO A CA 1
ATOM 1467 C C . PRO A 1 186 ? 10.852 -1.019 -20.123 1.00 96.69 186 PRO A C 1
ATOM 1469 O O . PRO A 1 186 ? 9.937 -0.275 -19.780 1.00 96.69 186 PRO A O 1
ATOM 1472 N N . LEU A 1 187 ? 11.843 -1.362 -19.302 1.00 96.31 187 LEU A N 1
ATOM 1473 C CA . LEU A 1 187 ? 11.886 -1.019 -17.883 1.00 96.31 187 LEU A CA 1
ATOM 1474 C C . LEU A 1 187 ? 12.623 0.298 -17.632 1.00 96.31 187 LEU A C 1
ATOM 1476 O O . LEU A 1 187 ? 13.723 0.510 -18.146 1.00 96.31 187 LEU A O 1
ATOM 1480 N N . SER A 1 188 ? 12.049 1.126 -16.765 1.00 94.62 188 SER A N 1
ATOM 1481 C CA . SER A 1 188 ? 12.719 2.268 -16.146 1.00 94.62 188 SER A CA 1
ATOM 1482 C C . SER A 1 188 ? 12.924 1.949 -14.672 1.00 94.62 188 SER A C 1
ATOM 1484 O O . SER A 1 188 ? 11.950 1.814 -13.932 1.00 94.62 188 SER A O 1
ATOM 1486 N N . VAL A 1 189 ? 14.174 1.799 -14.245 1.00 93.06 189 VAL A N 1
ATOM 1487 C CA . VAL A 1 189 ? 14.513 1.384 -12.881 1.00 93.06 189 VAL A CA 1
ATOM 1488 C C . VAL A 1 189 ? 15.272 2.494 -12.166 1.00 93.06 189 VAL A C 1
ATOM 1490 O O . VAL A 1 189 ? 16.270 3.002 -12.671 1.00 93.06 189 VAL A O 1
ATOM 1493 N N . GLU A 1 190 ? 14.827 2.851 -10.969 1.00 90.69 190 GLU A N 1
ATOM 1494 C CA . GLU A 1 190 ? 15.583 3.683 -10.039 1.00 90.69 190 GLU A CA 1
ATOM 1495 C C . GLU A 1 190 ? 15.909 2.858 -8.800 1.00 90.69 190 GLU A C 1
ATOM 1497 O O . GLU A 1 190 ? 15.011 2.350 -8.134 1.00 90.69 190 GLU A O 1
ATOM 1502 N N . TYR A 1 191 ? 17.194 2.713 -8.499 1.00 87.19 191 TYR A N 1
ATOM 1503 C CA . TYR A 1 191 ? 17.667 2.017 -7.314 1.00 87.19 191 TYR A CA 1
ATOM 1504 C C . TYR A 1 191 ? 18.366 3.020 -6.406 1.00 87.19 191 TYR A C 1
ATOM 1506 O O . TYR A 1 191 ? 19.390 3.587 -6.786 1.00 87.19 191 TYR A O 1
ATOM 1514 N N . ASN A 1 192 ? 17.809 3.248 -5.221 1.00 85.19 192 ASN A N 1
ATOM 1515 C CA . ASN A 1 192 ? 18.338 4.171 -4.231 1.00 85.19 192 ASN A CA 1
ATOM 1516 C C . ASN A 1 192 ? 18.793 3.398 -2.992 1.00 85.19 192 ASN A C 1
ATOM 1518 O O . ASN A 1 192 ? 17.985 2.775 -2.302 1.00 85.19 192 ASN A O 1
ATOM 1522 N N . LEU A 1 193 ? 20.096 3.430 -2.717 1.00 74.31 193 LEU A N 1
ATOM 1523 C CA . LEU A 1 193 ? 20.676 2.686 -1.600 1.00 74.31 193 LEU A CA 1
ATOM 1524 C C . LEU A 1 193 ? 20.651 3.423 -0.265 1.00 74.31 193 LEU A C 1
ATOM 1526 O O . LEU A 1 193 ? 20.766 2.770 0.774 1.00 74.31 193 LEU A O 1
ATOM 1530 N N . PHE A 1 194 ? 20.470 4.744 -0.266 1.00 68.00 194 PHE A N 1
ATOM 1531 C CA . PHE A 1 194 ? 20.631 5.530 0.950 1.00 68.00 194 PHE A CA 1
ATOM 1532 C C . PHE A 1 194 ? 19.523 6.555 1.251 1.00 68.00 194 PHE A C 1
ATOM 1534 O O . PHE A 1 194 ? 19.722 7.436 2.091 1.00 68.00 194 PHE A O 1
ATOM 1541 N N . ALA A 1 195 ? 18.335 6.448 0.649 1.00 57.84 195 ALA A N 1
ATOM 1542 C CA . ALA A 1 195 ? 17.218 7.352 0.939 1.00 57.84 195 ALA A CA 1
ATOM 1543 C C . ALA A 1 195 ? 16.751 7.260 2.413 1.00 57.84 195 ALA A C 1
ATOM 1545 O O . ALA A 1 195 ? 15.865 6.503 2.773 1.00 57.84 195 ALA A O 1
ATOM 1546 N N . GLY A 1 196 ? 17.343 8.077 3.291 1.00 53.66 196 GLY A N 1
ATOM 1547 C CA . GLY A 1 196 ? 16.953 8.230 4.700 1.00 53.66 196 GLY A CA 1
ATOM 1548 C C . GLY A 1 196 ? 17.851 7.534 5.731 1.00 53.66 196 GLY A C 1
ATOM 1549 O O . GLY A 1 196 ? 17.647 7.734 6.929 1.00 53.66 196 GLY A O 1
ATOM 1550 N N . SER A 1 197 ? 18.865 6.768 5.316 1.00 52.47 197 SER A N 1
ATOM 1551 C CA . SER A 1 197 ? 19.742 6.007 6.228 1.00 52.47 197 SER A CA 1
ATOM 1552 C C . SER A 1 197 ? 20.970 6.776 6.729 1.00 52.47 197 SER A C 1
ATOM 1554 O O . SER A 1 197 ? 21.536 6.399 7.755 1.00 52.47 197 SER A O 1
ATOM 1556 N N . TRP A 1 198 ? 21.338 7.904 6.103 1.00 53.91 198 TRP A N 1
ATOM 1557 C CA . TRP A 1 198 ? 22.495 8.712 6.537 1.00 53.91 198 TRP A CA 1
ATOM 1558 C C . TRP A 1 198 ? 22.342 9.216 7.973 1.00 53.91 198 TRP A C 1
ATOM 1560 O O . TRP A 1 198 ? 23.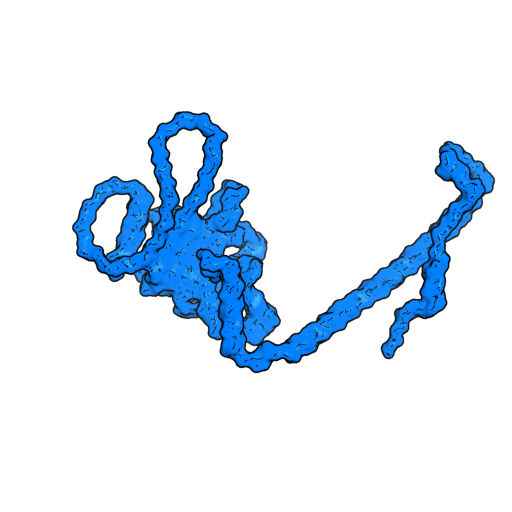325 9.371 8.690 1.00 53.91 198 TRP A O 1
ATOM 1570 N N . PHE A 1 199 ? 21.101 9.417 8.421 1.00 51.84 199 PHE A N 1
ATOM 1571 C CA . PHE A 1 199 ? 20.802 9.905 9.764 1.00 51.84 199 PHE A CA 1
ATOM 1572 C C . PHE A 1 199 ? 21.005 8.857 10.868 1.00 51.84 199 PHE A C 1
ATOM 1574 O O . PHE A 1 199 ? 21.025 9.229 12.037 1.00 51.84 199 PHE A O 1
ATOM 1581 N N . ARG A 1 200 ? 21.149 7.563 10.537 1.00 57.59 200 ARG A N 1
ATOM 1582 C CA . ARG A 1 200 ? 21.277 6.488 11.542 1.00 57.59 200 ARG A CA 1
ATOM 1583 C C . ARG A 1 200 ? 22.684 5.905 11.673 1.00 57.59 200 ARG A C 1
ATOM 1585 O O . ARG A 1 200 ? 22.866 4.999 12.475 1.00 57.59 200 ARG A O 1
ATOM 1592 N N . GLY A 1 201 ? 23.665 6.385 10.903 1.00 57.91 201 GLY A N 1
ATOM 1593 C CA . GLY A 1 201 ? 25.059 5.921 10.996 1.00 57.91 201 GLY A CA 1
ATOM 1594 C C . GLY A 1 201 ? 25.286 4.452 10.611 1.00 57.91 201 GLY A C 1
ATOM 1595 O O . GLY A 1 201 ? 26.379 3.931 10.810 1.00 57.91 201 GLY A O 1
ATOM 1596 N N . VAL A 1 202 ? 24.276 3.783 10.051 1.00 59.09 202 VAL A N 1
ATOM 1597 C CA . VAL A 1 202 ? 24.362 2.407 9.554 1.00 59.09 202 VAL A CA 1
ATOM 1598 C C . VAL A 1 202 ? 24.380 2.471 8.036 1.00 59.09 202 VAL A C 1
ATOM 1600 O O . VAL A 1 202 ? 23.460 3.026 7.439 1.00 59.09 202 VAL A O 1
ATOM 1603 N N . MET A 1 203 ? 25.415 1.905 7.415 1.00 59.28 203 MET A N 1
ATOM 1604 C CA . MET A 1 203 ? 25.421 1.642 5.976 1.00 59.28 203 MET A CA 1
ATOM 1605 C C . MET A 1 203 ? 24.511 0.436 5.725 1.00 59.28 203 MET A C 1
ATOM 1607 O O . MET A 1 203 ? 24.879 -0.674 6.119 1.00 59.28 203 MET A O 1
ATOM 1611 N N . PRO A 1 204 ? 23.309 0.608 5.148 1.00 64.19 204 PRO A N 1
ATOM 1612 C CA . PRO A 1 204 ? 22.446 -0.526 4.876 1.00 64.19 204 PRO A CA 1
ATOM 1613 C C . PRO A 1 204 ? 23.106 -1.428 3.827 1.00 64.19 204 PRO A C 1
ATOM 1615 O O . PRO A 1 204 ? 23.585 -0.956 2.794 1.00 64.19 204 PRO A O 1
ATOM 1618 N N . ALA A 1 205 ? 23.140 -2.732 4.106 1.00 69.25 205 ALA A N 1
ATOM 1619 C CA . ALA A 1 205 ? 23.632 -3.716 3.151 1.00 69.25 205 ALA A CA 1
ATOM 1620 C C . ALA A 1 205 ? 22.790 -3.665 1.869 1.00 69.25 205 ALA A C 1
ATOM 1622 O O . ALA A 1 205 ? 21.588 -3.393 1.905 1.00 69.25 205 ALA A O 1
ATOM 1623 N N . VAL A 1 206 ? 23.421 -3.924 0.728 1.00 71.38 206 VAL A N 1
ATOM 1624 C CA . VAL A 1 206 ? 22.714 -4.036 -0.548 1.00 71.38 206 VAL A CA 1
ATOM 1625 C C . VAL A 1 206 ? 21.837 -5.286 -0.512 1.00 71.38 206 VAL A C 1
ATOM 1627 O O . VAL A 1 206 ? 22.350 -6.392 -0.330 1.00 71.38 206 VAL A O 1
ATOM 1630 N N . ASP A 1 207 ? 20.529 -5.135 -0.730 1.00 78.31 207 ASP A N 1
ATOM 1631 C CA . ASP A 1 207 ? 19.641 -6.280 -0.943 1.00 78.31 207 ASP A CA 1
ATOM 1632 C C . ASP A 1 207 ? 19.975 -6.970 -2.273 1.00 78.31 207 ASP A C 1
ATOM 1634 O O . ASP A 1 207 ? 19.520 -6.598 -3.362 1.00 78.31 207 ASP A O 1
ATOM 1638 N N . ARG A 1 208 ? 20.807 -8.009 -2.173 1.00 79.06 208 ARG A N 1
ATOM 1639 C CA . ARG A 1 208 ? 21.266 -8.793 -3.321 1.00 79.06 208 ARG A CA 1
ATOM 1640 C C . ARG A 1 208 ? 20.111 -9.470 -4.054 1.00 79.06 208 ARG A C 1
ATOM 1642 O O . ARG A 1 208 ? 20.181 -9.605 -5.270 1.00 79.06 208 ARG A O 1
ATOM 1649 N N . LYS A 1 209 ? 19.038 -9.852 -3.358 1.00 83.56 209 LYS A N 1
ATOM 1650 C CA . LYS A 1 209 ? 17.923 -10.582 -3.964 1.00 83.56 209 LYS A CA 1
ATOM 1651 C C . LYS A 1 209 ? 17.093 -9.671 -4.863 1.00 83.56 209 LYS A C 1
ATOM 1653 O O . LYS A 1 209 ? 16.826 -10.032 -6.010 1.00 83.56 209 LYS A O 1
ATOM 1658 N N . CYS A 1 210 ? 16.749 -8.474 -4.387 1.00 84.56 210 CYS A N 1
ATOM 1659 C CA . CYS A 1 210 ? 16.093 -7.462 -5.216 1.00 84.56 210 CYS A CA 1
ATOM 1660 C C . CYS A 1 210 ? 16.965 -7.066 -6.419 1.00 84.56 210 CYS A C 1
ATOM 1662 O O . CYS A 1 210 ? 16.469 -6.975 -7.545 1.00 84.56 210 CYS A O 1
ATOM 1664 N N . MET A 1 211 ? 18.273 -6.894 -6.205 1.00 83.94 211 MET A N 1
ATOM 1665 C CA . MET A 1 211 ? 19.223 -6.582 -7.278 1.00 83.94 211 MET A CA 1
ATOM 1666 C C . MET A 1 211 ? 19.296 -7.679 -8.342 1.00 83.94 211 MET A C 1
ATOM 1668 O O . MET A 1 211 ? 19.224 -7.384 -9.534 1.00 83.94 211 MET A O 1
ATOM 1672 N N . GLU A 1 212 ? 19.378 -8.947 -7.942 1.00 86.44 212 GLU A N 1
ATOM 1673 C CA . GLU A 1 212 ? 19.388 -10.080 -8.871 1.00 86.44 212 GLU A CA 1
ATOM 1674 C C . GLU A 1 212 ? 18.118 -10.153 -9.720 1.00 86.44 212 GLU A C 1
ATOM 1676 O O . GLU A 1 212 ? 18.198 -10.437 -10.918 1.00 86.44 212 GLU A O 1
ATOM 1681 N N . LEU A 1 213 ? 16.949 -9.888 -9.128 1.00 89.94 213 LEU A N 1
ATOM 1682 C CA . LEU A 1 213 ? 15.683 -9.838 -9.863 1.00 89.94 213 LEU A CA 1
ATOM 1683 C C . LEU A 1 213 ? 15.710 -8.754 -10.943 1.00 89.94 213 LEU A C 1
ATOM 1685 O O . LEU A 1 213 ? 15.316 -9.004 -12.080 1.00 89.94 213 LEU A O 1
ATOM 1689 N N . ILE A 1 214 ? 16.230 -7.574 -10.609 1.00 90.19 214 ILE A N 1
ATOM 1690 C CA . ILE A 1 214 ? 16.372 -6.462 -11.549 1.00 90.19 214 ILE A CA 1
ATOM 1691 C C . ILE A 1 214 ? 17.388 -6.787 -12.650 1.00 90.19 214 ILE A C 1
ATOM 1693 O O . ILE A 1 214 ? 17.089 -6.592 -13.829 1.00 90.19 214 ILE A O 1
ATOM 1697 N N . TRP A 1 215 ? 18.561 -7.327 -12.302 1.00 89.81 215 TRP A N 1
ATOM 1698 C CA . TRP A 1 215 ? 19.613 -7.680 -13.264 1.00 89.81 215 TRP A CA 1
ATOM 1699 C C . TRP A 1 215 ? 19.209 -8.768 -14.248 1.00 89.81 215 TRP A C 1
ATOM 1701 O O . TRP A 1 215 ? 19.624 -8.722 -15.406 1.00 89.81 215 TRP A O 1
ATOM 1711 N N . LYS A 1 216 ? 18.385 -9.733 -13.828 1.00 91.62 216 LYS A N 1
ATOM 1712 C CA . LYS A 1 216 ? 17.842 -10.757 -14.735 1.00 91.62 216 LYS A CA 1
ATOM 1713 C C . LYS A 1 216 ? 17.025 -10.146 -15.876 1.00 91.62 216 LYS A C 1
ATOM 1715 O O . LYS A 1 216 ? 17.015 -10.697 -16.974 1.00 91.62 216 LYS A O 1
ATOM 1720 N N . GLU A 1 217 ? 16.431 -8.979 -15.647 1.00 94.31 217 GLU A N 1
ATOM 1721 C CA . GLU A 1 217 ? 15.622 -8.242 -16.619 1.00 94.31 217 GLU A CA 1
ATOM 1722 C C . GLU A 1 217 ? 16.426 -7.209 -17.433 1.00 94.31 217 GLU A C 1
ATOM 1724 O O . GLU A 1 217 ? 15.839 -6.397 -18.154 1.00 94.31 217 GLU A O 1
ATOM 1729 N N . SER A 1 218 ? 17.767 -7.253 -17.378 1.00 93.12 218 SER A N 1
ATOM 1730 C CA . SER A 1 218 ? 18.679 -6.299 -18.038 1.00 93.12 218 SER A CA 1
ATOM 1731 C C . SER A 1 218 ? 18.396 -6.072 -19.522 1.00 93.12 218 SER A C 1
ATOM 1733 O O . SER A 1 218 ? 18.469 -4.945 -20.014 1.00 93.12 218 SER A O 1
ATOM 1735 N N . ARG A 1 219 ? 17.949 -7.119 -20.227 1.00 93.94 219 ARG A N 1
ATOM 1736 C CA . ARG A 1 219 ? 17.617 -7.068 -21.662 1.00 93.94 219 ARG A CA 1
ATOM 1737 C C . ARG A 1 219 ? 16.526 -6.068 -22.012 1.00 93.94 219 ARG A C 1
ATOM 1739 O O . ARG A 1 219 ? 16.455 -5.615 -23.152 1.00 93.94 219 ARG A O 1
ATOM 1746 N N . ARG A 1 220 ? 15.664 -5.760 -21.049 1.00 95.56 220 ARG A N 1
ATOM 1747 C CA . ARG A 1 220 ? 14.515 -4.880 -21.229 1.00 95.56 220 ARG A CA 1
ATOM 1748 C C . ARG A 1 220 ? 14.740 -3.493 -20.654 1.00 95.56 220 ARG A C 1
ATOM 1750 O O . ARG A 1 220 ? 13.845 -2.662 -20.754 1.00 95.56 220 ARG A O 1
ATOM 1757 N N . TRP A 1 221 ? 15.885 -3.231 -20.034 1.00 95.12 221 TRP A N 1
ATOM 1758 C CA . TRP A 1 221 ? 16.150 -1.930 -19.441 1.00 95.12 221 TRP A CA 1
ATOM 1759 C C . TRP A 1 221 ? 16.207 -0.853 -20.517 1.00 95.12 221 TRP A C 1
ATOM 1761 O O . TRP A 1 221 ? 16.986 -0.945 -21.460 1.00 95.12 221 TRP A O 1
ATOM 1771 N N . GLN A 1 222 ? 15.379 0.171 -20.351 1.00 95.31 222 GLN A N 1
ATOM 1772 C CA . GLN A 1 222 ? 15.379 1.387 -21.151 1.00 95.31 222 GLN A CA 1
ATOM 1773 C C . GLN A 1 222 ? 16.112 2.507 -20.422 1.00 95.31 222 GLN A C 1
ATOM 1775 O O . GLN A 1 222 ? 16.925 3.212 -21.019 1.00 95.31 222 GLN A O 1
ATOM 1780 N N . GLU A 1 223 ? 15.845 2.654 -19.127 1.00 93.94 223 GLU A N 1
ATOM 1781 C CA . GLU A 1 223 ? 16.477 3.653 -18.277 1.00 93.94 223 GLU A CA 1
ATOM 1782 C C . GLU A 1 223 ? 16.849 3.019 -16.943 1.00 93.94 223 GLU A C 1
ATOM 1784 O O . GLU A 1 223 ? 16.029 2.339 -16.329 1.00 93.94 223 GLU A O 1
ATOM 1789 N N . ILE A 1 224 ? 18.070 3.257 -16.475 1.00 91.88 224 ILE A N 1
ATOM 1790 C CA . ILE A 1 224 ? 18.472 2.881 -15.126 1.00 91.88 224 ILE A CA 1
ATOM 1791 C C . ILE A 1 224 ? 19.157 4.046 -14.424 1.00 91.88 224 ILE A C 1
ATOM 1793 O O . ILE A 1 224 ? 20.046 4.701 -14.974 1.00 91.88 224 ILE A O 1
ATOM 1797 N N . THR A 1 225 ? 18.717 4.313 -13.201 1.00 90.25 225 THR A N 1
ATOM 1798 C CA . THR A 1 225 ? 19.307 5.307 -12.311 1.00 90.25 225 THR A CA 1
ATOM 1799 C C . THR A 1 225 ? 19.742 4.613 -11.031 1.00 90.25 225 THR A C 1
ATOM 1801 O O . THR A 1 225 ? 18.913 4.099 -10.287 1.00 90.25 225 THR A O 1
ATOM 1804 N N . LEU A 1 226 ? 21.045 4.593 -10.782 1.00 87.69 226 LEU A N 1
ATOM 1805 C CA . LEU A 1 226 ? 21.644 4.105 -9.549 1.00 87.69 226 LEU A CA 1
ATOM 1806 C C . LEU A 1 226 ? 21.990 5.326 -8.705 1.00 87.69 226 LEU A C 1
ATOM 1808 O O . LEU A 1 226 ? 22.903 6.080 -9.044 1.00 87.69 226 LEU A O 1
ATOM 1812 N N . VAL A 1 227 ? 21.219 5.562 -7.653 1.00 85.12 227 VAL A N 1
ATOM 1813 C CA . VAL A 1 227 ? 21.457 6.648 -6.709 1.00 85.12 227 VAL A CA 1
ATOM 1814 C C . VAL A 1 227 ? 22.199 6.077 -5.522 1.00 85.12 227 VAL A C 1
ATOM 1816 O O . VAL A 1 227 ? 21.780 5.057 -4.968 1.00 85.12 227 VAL A O 1
ATOM 1819 N N . ASP A 1 228 ? 23.256 6.772 -5.103 1.00 78.88 228 ASP A N 1
ATOM 1820 C CA . ASP A 1 228 ? 23.881 6.513 -3.814 1.00 78.88 228 ASP A CA 1
ATOM 1821 C C . ASP A 1 228 ? 24.505 5.102 -3.765 1.00 78.88 228 ASP A C 1
ATOM 1823 O O . ASP A 1 228 ? 24.451 4.394 -2.769 1.00 78.88 228 ASP A O 1
ATOM 1827 N N . PHE A 1 229 ? 25.075 4.659 -4.893 1.00 75.50 229 PHE A N 1
ATOM 1828 C CA . PHE A 1 229 ? 25.372 3.248 -5.144 1.00 75.50 229 PHE A CA 1
ATOM 1829 C C . PHE A 1 229 ? 26.868 2.887 -5.005 1.00 75.50 229 PHE A C 1
ATOM 1831 O O . PHE A 1 229 ? 27.695 3.511 -5.677 1.00 75.50 229 PHE A O 1
ATOM 1838 N N . PRO A 1 230 ? 27.255 1.866 -4.201 1.00 74.56 230 PRO A N 1
ATOM 1839 C CA . PRO A 1 230 ? 28.635 1.438 -4.005 1.00 74.56 230 PRO A CA 1
ATOM 1840 C C . PRO A 1 230 ? 29.086 0.592 -5.200 1.00 74.56 230 PRO A C 1
ATOM 1842 O O . PRO A 1 230 ? 29.053 -0.638 -5.195 1.00 74.56 230 PRO A O 1
ATOM 1845 N N . LEU A 1 231 ? 29.497 1.284 -6.263 1.00 71.75 231 LEU A N 1
ATOM 1846 C CA . LEU A 1 231 ? 29.891 0.672 -7.534 1.00 71.75 231 LEU A CA 1
ATOM 1847 C C . LEU A 1 231 ? 30.972 -0.399 -7.372 1.00 71.75 231 LEU A C 1
ATOM 1849 O O . LEU A 1 231 ? 30.894 -1.426 -8.035 1.00 71.75 231 LEU A O 1
ATOM 1853 N N . GLU A 1 232 ? 31.959 -0.179 -6.503 1.00 70.94 232 GLU A N 1
ATOM 1854 C CA . GLU A 1 232 ? 33.081 -1.109 -6.329 1.00 70.94 232 GLU A CA 1
ATOM 1855 C C . GLU A 1 232 ? 32.653 -2.434 -5.692 1.00 70.94 232 GLU A C 1
ATOM 1857 O O . GLU A 1 232 ? 33.110 -3.494 -6.114 1.00 70.94 232 GLU A O 1
ATOM 1862 N N . GLU A 1 233 ? 31.740 -2.394 -4.724 1.00 70.81 233 GLU A N 1
ATOM 1863 C CA . GLU A 1 233 ? 31.262 -3.598 -4.042 1.00 70.81 233 GLU A CA 1
ATOM 1864 C C . GLU A 1 233 ? 30.351 -4.433 -4.950 1.00 70.81 233 GLU A C 1
ATOM 1866 O O . GLU A 1 233 ? 30.402 -5.663 -4.948 1.00 70.81 233 GLU A O 1
ATOM 1871 N N . VAL A 1 234 ? 29.517 -3.759 -5.745 1.00 69.19 234 VAL A N 1
ATOM 1872 C CA . VAL A 1 234 ? 28.411 -4.414 -6.447 1.00 69.19 234 VAL A CA 1
ATOM 1873 C C . VAL A 1 234 ? 28.735 -4.719 -7.912 1.00 69.19 234 VAL A C 1
ATOM 1875 O O . VAL A 1 234 ? 28.340 -5.770 -8.422 1.00 69.19 234 VAL A O 1
ATOM 1878 N N . LEU A 1 235 ? 29.453 -3.817 -8.584 1.00 69.00 235 LEU A N 1
ATOM 1879 C CA . LEU A 1 235 ? 29.815 -3.899 -10.006 1.00 69.00 235 LEU A CA 1
ATOM 1880 C C . LEU A 1 235 ? 31.332 -3.993 -10.236 1.00 69.00 235 LEU A C 1
ATOM 1882 O O . LEU A 1 235 ? 31.763 -4.000 -11.385 1.00 69.00 235 LEU A O 1
ATOM 1886 N N . GLY A 1 236 ? 32.147 -4.025 -9.178 1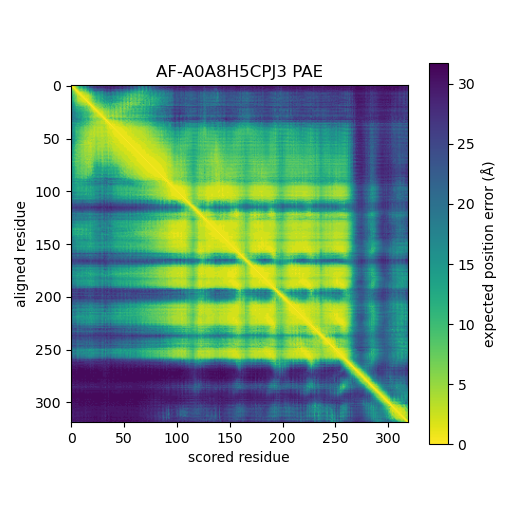.00 66.31 236 GLY A N 1
ATOM 1887 C CA . GLY A 1 236 ? 33.591 -4.187 -9.304 1.00 66.31 236 GLY A CA 1
ATOM 1888 C C . GLY A 1 236 ? 33.993 -5.589 -9.767 1.00 66.31 236 GLY A C 1
ATOM 1889 O O . GLY A 1 236 ? 33.193 -6.527 -9.782 1.00 66.31 236 GLY A O 1
ATOM 1890 N N . THR A 1 237 ? 35.283 -5.754 -10.066 1.00 55.84 237 THR A N 1
ATOM 1891 C CA . THR A 1 237 ? 35.896 -7.027 -10.500 1.00 55.84 237 THR A CA 1
ATOM 1892 C C . THR A 1 237 ? 35.670 -8.181 -9.519 1.00 55.84 237 THR A C 1
ATOM 1894 O O . THR A 1 237 ? 35.752 -9.347 -9.893 1.00 55.84 237 THR A O 1
ATOM 1897 N N . SER A 1 238 ? 35.366 -7.854 -8.265 1.00 55.22 238 SER A N 1
ATOM 1898 C CA . SER A 1 238 ? 35.059 -8.781 -7.176 1.00 55.22 238 SER A CA 1
ATOM 1899 C C . SER A 1 238 ? 33.642 -9.375 -7.248 1.00 55.22 238 SER A C 1
ATOM 1901 O O . SER A 1 238 ? 33.339 -10.303 -6.502 1.00 55.22 238 SER A O 1
ATOM 1903 N N . SER A 1 239 ? 32.773 -8.867 -8.134 1.00 65.25 239 SER A N 1
ATOM 1904 C CA . SER A 1 239 ? 31.389 -9.321 -8.335 1.00 65.25 239 SER A CA 1
ATOM 1905 C C . SER A 1 239 ? 31.212 -9.954 -9.729 1.00 65.25 239 SER A C 1
ATOM 1907 O O . SER A 1 239 ? 30.599 -9.367 -10.627 1.00 65.25 239 SER A O 1
ATOM 1909 N N . PRO A 1 240 ? 31.720 -11.184 -9.956 1.00 68.56 240 PRO A N 1
ATOM 1910 C CA . PRO A 1 240 ? 31.592 -11.871 -11.248 1.00 68.56 240 PRO A CA 1
ATOM 1911 C C . PRO A 1 240 ? 30.127 -12.104 -11.652 1.00 68.56 240 PRO A C 1
ATOM 1913 O O . PRO A 1 240 ? 29.811 -12.247 -12.834 1.00 68.56 240 PRO A O 1
ATOM 1916 N N . HIS A 1 241 ? 29.215 -12.105 -10.676 1.00 71.19 241 HIS A N 1
ATOM 1917 C CA . HIS A 1 241 ? 27.792 -12.330 -10.888 1.00 71.19 241 HIS A CA 1
ATOM 1918 C C . HIS A 1 241 ? 27.114 -11.189 -11.662 1.00 71.19 241 HIS A C 1
ATOM 1920 O O . HIS A 1 241 ? 26.410 -11.445 -12.640 1.00 71.19 241 HIS A O 1
ATOM 1926 N N . ALA A 1 242 ? 27.360 -9.931 -11.280 1.00 71.38 242 ALA A N 1
ATOM 1927 C CA . ALA A 1 242 ? 26.776 -8.784 -11.974 1.00 71.38 242 ALA A CA 1
ATOM 1928 C C . ALA A 1 242 ? 27.306 -8.676 -13.412 1.00 71.38 242 ALA A C 1
ATOM 1930 O O . ALA A 1 242 ? 26.531 -8.481 -14.349 1.00 71.38 242 ALA A O 1
ATOM 1931 N N . HIS A 1 243 ? 28.610 -8.905 -13.603 1.00 72.75 243 HIS A N 1
ATOM 1932 C CA . HIS A 1 243 ? 29.221 -8.959 -14.931 1.00 72.75 243 HIS A CA 1
ATOM 1933 C C . HIS A 1 243 ? 28.560 -10.012 -15.828 1.00 72.75 243 HIS A C 1
ATOM 1935 O O . HIS A 1 243 ? 28.172 -9.696 -16.951 1.00 72.75 243 HIS A O 1
ATOM 1941 N N . ALA A 1 244 ? 28.349 -11.234 -15.331 1.00 77.25 244 ALA A N 1
ATOM 1942 C CA . ALA A 1 244 ? 27.697 -12.295 -16.100 1.00 77.25 244 ALA A CA 1
ATOM 1943 C C . ALA A 1 244 ? 26.241 -11.962 -16.495 1.00 77.25 244 ALA A C 1
ATOM 1945 O O . ALA A 1 244 ? 25.777 -12.370 -17.563 1.00 77.25 244 ALA A O 1
ATOM 1946 N N . LEU A 1 245 ? 25.511 -11.221 -15.653 1.00 78.25 245 LEU A N 1
ATOM 1947 C CA . LEU A 1 245 ? 24.117 -10.837 -15.908 1.00 78.25 245 LEU A CA 1
ATOM 1948 C C . LEU A 1 245 ? 23.955 -9.603 -16.807 1.00 78.25 245 LEU A C 1
ATOM 1950 O O . LEU A 1 245 ? 22.889 -9.429 -17.405 1.00 78.25 245 LEU A O 1
ATOM 1954 N N . LEU A 1 246 ? 24.978 -8.756 -16.911 1.00 82.62 246 LEU A N 1
ATOM 1955 C CA . LEU A 1 246 ? 24.922 -7.500 -17.666 1.00 82.62 246 LEU A CA 1
ATOM 1956 C C . LEU A 1 246 ? 25.649 -7.570 -19.013 1.00 82.62 246 LEU A C 1
ATOM 1958 O O . LEU A 1 246 ? 25.227 -6.914 -19.968 1.00 82.62 246 LEU A O 1
ATOM 1962 N N . HIS A 1 247 ? 26.707 -8.377 -19.117 1.00 79.88 247 HIS A N 1
ATOM 1963 C CA . HIS A 1 247 ? 27.535 -8.461 -20.317 1.00 79.88 247 HIS A CA 1
ATOM 1964 C C . HIS A 1 247 ? 26.704 -8.850 -21.553 1.00 79.88 247 HIS A C 1
ATOM 1966 O O . HIS A 1 247 ? 26.044 -9.891 -21.573 1.00 79.88 247 HIS A O 1
ATOM 1972 N N . ASN A 1 248 ? 26.731 -8.003 -22.590 1.00 79.88 248 ASN A N 1
ATOM 1973 C CA . ASN A 1 248 ? 25.963 -8.142 -23.837 1.00 79.88 248 ASN A CA 1
ATOM 1974 C C . ASN A 1 248 ? 24.439 -8.290 -23.652 1.00 79.88 248 ASN A C 1
ATOM 1976 O O . ASN A 1 248 ? 23.758 -8.902 -24.478 1.00 79.88 248 ASN A O 1
ATOM 1980 N N . ARG A 1 249 ? 23.873 -7.749 -22.564 1.00 85.50 249 ARG A N 1
ATOM 1981 C CA . ARG A 1 249 ? 22.437 -7.862 -22.248 1.00 85.50 249 ARG A CA 1
ATOM 1982 C C . ARG A 1 249 ? 21.728 -6.521 -22.099 1.00 85.50 249 ARG A C 1
ATOM 1984 O O . ARG A 1 249 ? 20.689 -6.471 -21.462 1.00 85.50 249 ARG A O 1
ATOM 1991 N N . LEU A 1 250 ? 22.225 -5.454 -22.721 1.00 90.62 250 LEU A N 1
ATOM 1992 C CA . LEU A 1 250 ? 21.640 -4.108 -22.611 1.00 90.62 250 LEU A CA 1
ATOM 1993 C C . LEU A 1 250 ? 21.170 -3.528 -23.965 1.00 90.62 250 LEU A C 1
ATOM 1995 O O . LEU A 1 250 ? 21.491 -2.384 -24.277 1.00 90.62 250 LEU A O 1
ATOM 1999 N N . PRO A 1 251 ? 20.410 -4.271 -24.797 1.00 93.38 251 PRO A N 1
ATOM 2000 C CA . PRO A 1 251 ? 20.074 -3.849 -26.159 1.00 93.38 251 PRO A CA 1
ATOM 2001 C C . PRO A 1 251 ? 19.109 -2.654 -26.225 1.00 93.38 251 PRO A C 1
ATOM 2003 O O . PRO A 1 251 ? 19.063 -1.964 -27.240 1.00 93.38 251 PRO A O 1
ATOM 2006 N N . LEU A 1 252 ? 18.314 -2.416 -25.175 1.00 93.31 252 LEU A N 1
ATOM 2007 C CA . LEU A 1 252 ? 17.313 -1.344 -25.133 1.00 93.31 252 LEU A CA 1
ATOM 2008 C C . LEU A 1 252 ? 17.748 -0.132 -24.303 1.00 93.31 252 LEU A C 1
ATOM 2010 O O . LEU A 1 252 ? 16.998 0.845 -24.237 1.00 93.31 252 LEU A O 1
ATOM 2014 N N . LEU A 1 253 ? 18.931 -0.178 -23.683 1.00 94.56 253 LEU A N 1
ATOM 2015 C CA . LEU A 1 253 ? 19.351 0.828 -22.717 1.00 94.56 253 LEU A CA 1
ATOM 2016 C C . LEU A 1 253 ? 19.620 2.163 -23.417 1.00 94.56 253 LEU A C 1
ATOM 2018 O O . LEU A 1 253 ? 20.506 2.285 -24.260 1.00 94.56 253 LEU A O 1
ATOM 2022 N N . ARG A 1 254 ? 18.846 3.183 -23.044 1.00 93.12 254 ARG A N 1
ATOM 2023 C CA . ARG A 1 254 ? 18.955 4.553 -23.566 1.00 93.12 254 ARG A CA 1
ATOM 2024 C C . ARG A 1 254 ? 19.593 5.508 -22.572 1.00 93.12 254 ARG A C 1
ATOM 2026 O O . ARG A 1 254 ? 20.211 6.484 -22.984 1.00 93.12 254 ARG A O 1
ATOM 2033 N N . LYS A 1 255 ? 19.422 5.249 -21.275 1.00 90.94 255 LYS A N 1
ATOM 2034 C CA .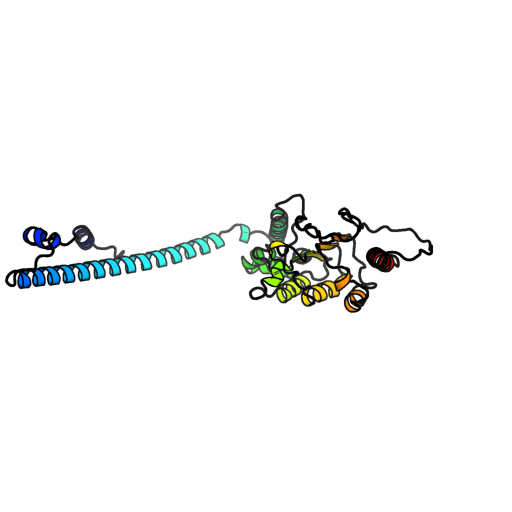 LYS A 1 255 ? 19.888 6.134 -20.207 1.00 90.94 255 LYS A CA 1
ATOM 2035 C C . LYS A 1 255 ? 20.454 5.330 -19.046 1.00 90.94 255 LYS A C 1
ATOM 2037 O O . LYS A 1 255 ? 19.746 4.521 -18.452 1.00 90.94 255 LYS A O 1
ATOM 2042 N N . LEU A 1 256 ? 21.706 5.610 -18.701 1.00 90.75 256 LEU A N 1
ATOM 2043 C CA . LEU A 1 256 ? 22.372 5.127 -17.496 1.00 90.75 256 LEU A CA 1
ATOM 2044 C C . LEU A 1 256 ? 22.802 6.344 -16.679 1.00 90.75 256 LEU A C 1
ATOM 2046 O O . LEU A 1 256 ? 23.632 7.139 -17.118 1.00 90.75 256 LEU A O 1
ATOM 2050 N N . SER A 1 257 ? 22.226 6.502 -15.492 1.00 88.88 257 SER A N 1
ATOM 2051 C CA . SER A 1 257 ? 22.626 7.536 -14.544 1.00 88.88 257 SER A CA 1
ATOM 2052 C C . SER A 1 257 ? 23.176 6.875 -13.295 1.00 88.88 257 SER A C 1
ATOM 2054 O O . SER A 1 257 ? 22.512 6.048 -12.679 1.00 88.88 257 SER A O 1
ATOM 2056 N N . ILE A 1 258 ? 24.396 7.242 -12.926 1.00 86.88 258 ILE A N 1
ATOM 2057 C CA . ILE A 1 258 ? 25.025 6.792 -11.693 1.00 86.88 258 ILE A CA 1
ATOM 2058 C C . ILE A 1 258 ? 25.306 8.044 -10.879 1.00 86.88 258 ILE A C 1
ATOM 2060 O O . ILE A 1 258 ? 26.107 8.888 -11.282 1.00 86.88 258 ILE A O 1
ATOM 2064 N N . ARG A 1 259 ? 24.605 8.196 -9.758 1.00 82.12 259 ARG A N 1
ATOM 2065 C CA . ARG A 1 259 ? 24.828 9.290 -8.817 1.00 82.12 259 ARG A CA 1
ATOM 2066 C C . ARG A 1 259 ? 25.647 8.731 -7.661 1.00 82.12 259 ARG A C 1
ATOM 2068 O O . ARG A 1 259 ? 25.124 7.895 -6.924 1.00 82.12 259 ARG A O 1
ATOM 2075 N N . PRO A 1 260 ? 26.926 9.114 -7.537 1.00 69.25 260 PRO A N 1
ATOM 2076 C CA . PRO A 1 260 ? 27.766 8.613 -6.463 1.00 69.25 260 PRO A CA 1
ATOM 2077 C C . PRO A 1 260 ? 27.220 9.069 -5.112 1.00 69.25 260 PRO A C 1
ATOM 2079 O O . PRO A 1 260 ? 26.625 10.143 -5.011 1.00 69.25 260 PRO A O 1
ATOM 2082 N N . THR A 1 261 ? 27.474 8.259 -4.086 1.00 64.88 261 THR A N 1
ATOM 2083 C CA . THR A 1 261 ? 27.163 8.583 -2.696 1.00 64.88 261 THR A CA 1
ATOM 2084 C C . THR A 1 261 ? 27.794 9.914 -2.325 1.00 64.88 261 THR A C 1
ATOM 2086 O O . THR A 1 261 ? 29.023 10.034 -2.298 1.00 64.88 261 THR A O 1
ATOM 2089 N N . ILE A 1 262 ? 26.978 10.925 -2.030 1.00 60.91 262 ILE A N 1
ATOM 2090 C CA . ILE A 1 262 ? 27.504 12.148 -1.424 1.00 60.91 262 ILE A CA 1
ATOM 2091 C C . ILE A 1 262 ? 27.786 11.777 0.027 1.00 60.91 262 ILE A C 1
ATOM 2093 O O . ILE A 1 262 ? 26.890 11.780 0.857 1.00 60.91 262 ILE A O 1
ATOM 2097 N N . SER A 1 263 ? 29.026 11.408 0.341 1.00 53.38 263 SER A N 1
ATOM 2098 C CA . SER A 1 263 ? 29.428 11.281 1.740 1.00 53.38 263 SER A CA 1
ATOM 2099 C C . SER A 1 263 ? 29.131 12.620 2.431 1.00 53.38 263 SER A C 1
ATOM 2101 O O . SER A 1 263 ? 29.678 13.641 1.988 1.00 53.38 263 SER A O 1
ATOM 2103 N N . PRO A 1 264 ? 28.251 12.683 3.451 1.00 49.09 264 PRO A N 1
ATOM 2104 C CA . PRO A 1 264 ? 28.117 13.898 4.227 1.00 49.09 264 PRO A CA 1
ATOM 2105 C C . PRO A 1 264 ? 29.483 14.144 4.858 1.00 49.09 264 PRO A C 1
ATOM 2107 O O . PRO A 1 264 ? 29.991 13.314 5.610 1.00 49.09 264 PRO A O 1
ATOM 2110 N N . GLN A 1 265 ? 30.109 15.263 4.492 1.00 47.38 265 GLN A N 1
ATOM 2111 C CA . GLN A 1 265 ? 31.306 15.751 5.161 1.00 47.38 265 GLN A CA 1
ATOM 2112 C C . GLN A 1 265 ? 30.980 15.772 6.656 1.00 47.38 265 GLN A C 1
ATOM 2114 O O . GLN A 1 265 ? 30.172 16.588 7.100 1.00 47.38 265 GLN A O 1
ATOM 2119 N N . ILE A 1 266 ? 31.557 14.843 7.420 1.00 46.28 266 ILE A N 1
ATOM 2120 C CA . ILE A 1 266 ? 31.549 14.913 8.879 1.00 46.28 266 ILE A CA 1
ATOM 2121 C C . ILE A 1 266 ? 32.072 16.318 9.206 1.00 46.28 266 ILE A C 1
ATOM 2123 O O . ILE A 1 266 ? 33.144 16.669 8.694 1.00 46.28 266 ILE A O 1
ATOM 2127 N N . PRO A 1 267 ? 31.345 17.158 9.971 1.00 37.25 267 PRO A N 1
ATOM 2128 C CA . PRO A 1 267 ? 31.855 18.469 10.330 1.00 37.25 267 PRO A CA 1
ATOM 2129 C C . PRO A 1 267 ? 33.213 18.268 10.989 1.00 37.25 267 PRO A C 1
ATOM 2131 O O . PRO A 1 267 ? 33.347 17.567 11.989 1.00 37.25 267 PRO A O 1
ATOM 2134 N N . SER A 1 268 ? 34.236 18.818 10.342 1.00 41.03 268 SER A N 1
ATOM 2135 C CA . SER A 1 268 ? 35.632 18.677 10.721 1.00 41.03 268 SER A CA 1
ATOM 2136 C C . SER A 1 268 ? 35.869 19.387 12.052 1.00 41.03 268 SER A C 1
ATOM 2138 O O . SER A 1 268 ? 36.291 20.537 12.081 1.00 41.03 268 SER A O 1
ATOM 2140 N N . GLN A 1 269 ? 35.570 18.718 13.162 1.00 41.75 269 GLN A N 1
ATOM 2141 C CA . GLN A 1 269 ? 35.958 19.132 14.506 1.00 41.75 269 GLN A CA 1
ATOM 2142 C C . GLN A 1 269 ? 36.448 17.924 15.303 1.00 41.75 269 GLN A C 1
ATOM 2144 O O . GLN A 1 269 ? 35.801 17.455 16.227 1.00 41.75 269 GLN A O 1
ATOM 2149 N N . MET A 1 270 ? 37.611 17.414 14.905 1.00 31.56 270 MET A N 1
ATOM 2150 C CA . MET A 1 270 ? 38.683 17.000 15.815 1.00 31.56 270 MET A CA 1
ATOM 2151 C C . MET A 1 270 ? 39.901 16.658 14.957 1.00 31.56 270 MET A C 1
ATOM 2153 O O . MET A 1 270 ? 40.021 15.586 14.372 1.00 31.56 270 MET A O 1
ATOM 2157 N N . THR A 1 271 ? 40.778 17.643 14.811 1.00 33.94 271 THR A N 1
ATOM 2158 C CA . THR A 1 271 ? 42.078 17.525 14.155 1.00 33.94 271 THR A CA 1
ATOM 2159 C C . THR A 1 271 ? 43.000 16.591 14.936 1.00 33.94 271 THR A C 1
ATOM 2161 O O . THR A 1 271 ? 43.353 16.888 16.074 1.00 33.94 271 THR A O 1
ATOM 2164 N N . LEU A 1 272 ? 43.478 15.535 14.279 1.00 31.28 272 LEU A N 1
ATOM 2165 C CA . LEU A 1 272 ? 44.829 15.006 14.474 1.00 31.28 272 LEU A CA 1
ATOM 2166 C C . LEU A 1 272 ? 45.568 15.105 13.130 1.00 31.28 272 LEU A C 1
ATOM 2168 O O . LEU A 1 272 ? 44.947 14.897 12.083 1.00 31.28 272 LEU A O 1
ATOM 2172 N N . PRO A 1 273 ? 46.862 15.465 13.118 1.00 34.06 273 PRO A N 1
ATOM 2173 C CA . PRO A 1 273 ? 47.557 15.798 11.887 1.00 34.06 273 PRO A CA 1
ATOM 2174 C C . PRO A 1 273 ? 47.946 14.515 11.148 1.00 34.06 273 PRO A C 1
ATOM 2176 O O . PRO A 1 273 ? 48.783 13.750 11.613 1.00 34.06 273 PRO A O 1
ATOM 2179 N N . THR A 1 274 ? 47.356 14.284 9.978 1.00 30.69 274 THR A N 1
ATOM 2180 C CA . THR A 1 274 ? 47.857 13.321 8.983 1.00 30.69 274 THR A CA 1
ATOM 2181 C C . THR A 1 274 ? 47.731 13.912 7.575 1.00 30.69 274 THR A C 1
ATOM 2183 O O . THR A 1 274 ? 46.927 14.821 7.358 1.00 30.69 274 THR A O 1
ATOM 2186 N N . PRO A 1 275 ? 48.605 13.496 6.640 1.00 33.38 275 PRO A N 1
ATOM 2187 C CA . PRO A 1 275 ? 49.050 14.344 5.546 1.00 33.38 275 PRO A CA 1
ATOM 2188 C C . PRO A 1 275 ? 48.046 14.426 4.394 1.00 33.38 275 PRO A C 1
ATOM 2190 O O . PRO A 1 275 ? 47.412 13.452 3.999 1.00 33.38 275 PRO A O 1
ATOM 2193 N N . SER A 1 276 ? 47.977 15.636 3.853 1.00 37.66 276 SER A N 1
ATOM 2194 C CA . SER A 1 276 ? 47.315 16.116 2.645 1.00 37.66 276 SER A CA 1
ATOM 2195 C C . SER A 1 276 ? 46.970 15.049 1.595 1.00 37.66 276 SER A C 1
ATOM 2197 O O . SER A 1 276 ? 47.804 14.702 0.761 1.00 37.66 276 SER A O 1
ATOM 2199 N N . TYR A 1 277 ? 45.702 14.636 1.539 1.00 28.92 277 TYR A N 1
ATOM 2200 C CA . TYR A 1 277 ? 45.100 14.111 0.313 1.00 28.92 277 TYR A CA 1
ATOM 2201 C C . TYR A 1 277 ? 43.896 14.962 -0.104 1.00 28.92 277 TYR A C 1
ATOM 2203 O O . TYR A 1 277 ? 43.103 15.427 0.712 1.00 28.92 277 TYR A O 1
ATOM 2211 N N . MET A 1 278 ? 43.860 15.230 -1.408 1.00 25.66 278 MET A N 1
ATOM 2212 C CA . MET A 1 278 ? 43.026 16.189 -2.129 1.00 25.66 278 MET A CA 1
ATOM 2213 C C . MET A 1 278 ? 41.525 16.133 -1.805 1.00 25.66 278 MET A C 1
ATOM 2215 O O . MET A 1 278 ? 40.905 15.073 -1.814 1.00 25.66 278 MET A O 1
ATOM 2219 N N . ARG A 1 279 ? 40.920 17.324 -1.679 1.00 25.95 279 ARG A N 1
ATOM 2220 C CA . ARG A 1 279 ? 39.479 17.549 -1.876 1.00 25.95 279 ARG A CA 1
ATOM 2221 C C . ARG A 1 279 ? 39.086 17.152 -3.301 1.00 25.95 279 ARG A C 1
ATOM 2223 O O . ARG A 1 279 ? 39.639 17.699 -4.252 1.00 25.95 279 ARG A O 1
ATOM 2230 N N . LEU A 1 280 ? 38.082 16.292 -3.447 1.00 25.23 280 LEU A N 1
ATOM 2231 C CA . LEU A 1 280 ? 37.377 16.086 -4.714 1.00 25.23 280 LEU A CA 1
ATOM 2232 C C . LEU A 1 280 ? 35.983 16.711 -4.624 1.00 25.23 2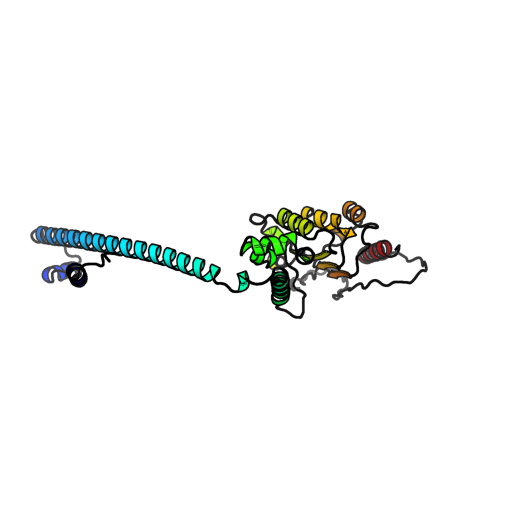80 LEU A C 1
ATOM 2234 O O . LEU A 1 280 ? 35.219 16.435 -3.700 1.00 25.23 280 LEU A O 1
ATOM 2238 N N . THR A 1 281 ? 35.678 17.593 -5.573 1.00 26.12 281 THR A N 1
ATOM 2239 C CA . THR A 1 281 ? 34.370 18.222 -5.757 1.00 26.12 281 THR A CA 1
ATOM 2240 C C . THR A 1 281 ? 33.406 17.266 -6.464 1.00 26.12 281 THR A C 1
ATOM 2242 O O . THR A 1 281 ? 33.781 16.528 -7.374 1.00 26.12 281 THR A O 1
ATOM 2245 N N . SER A 1 282 ? 32.149 17.283 -6.015 1.00 28.36 282 SER A N 1
ATOM 2246 C CA . SER A 1 282 ? 31.019 16.523 -6.559 1.00 28.36 282 SER A CA 1
ATOM 2247 C C . SER A 1 282 ? 30.800 16.841 -8.043 1.00 28.36 282 SER A C 1
ATOM 2249 O O . SER A 1 282 ? 30.412 17.962 -8.368 1.00 28.36 282 SER A O 1
ATOM 2251 N N . ASN A 1 283 ? 30.959 15.847 -8.919 1.00 30.22 283 ASN A N 1
ATOM 2252 C CA . ASN A 1 283 ? 30.513 15.919 -10.309 1.00 30.22 283 ASN A CA 1
ATOM 2253 C C . ASN A 1 283 ? 29.441 14.851 -10.557 1.00 30.22 283 ASN A C 1
ATOM 2255 O O . ASN A 1 283 ? 29.691 13.653 -10.427 1.00 30.22 283 ASN A O 1
ATOM 2259 N N . THR A 1 284 ? 28.243 15.295 -10.933 1.00 33.03 284 THR A N 1
ATOM 2260 C CA . THR A 1 284 ? 27.187 14.441 -11.484 1.00 33.03 284 THR A CA 1
ATOM 2261 C C . THR A 1 284 ? 27.591 14.040 -12.901 1.00 33.03 284 THR A C 1
ATOM 2263 O O . THR A 1 284 ? 27.669 14.900 -13.776 1.00 33.03 284 THR A O 1
ATOM 2266 N N . PHE A 1 285 ? 27.829 12.754 -13.156 1.00 37.22 285 PHE A N 1
ATOM 2267 C CA . PHE A 1 285 ? 28.074 12.259 -14.512 1.00 37.22 285 PHE A CA 1
ATOM 2268 C C . PHE A 1 285 ? 26.764 11.731 -15.112 1.00 37.22 285 PHE A C 1
ATOM 2270 O O . PHE A 1 285 ? 26.192 10.747 -14.645 1.00 37.22 285 PHE A O 1
ATOM 2277 N N . VAL A 1 286 ? 26.265 12.409 -16.148 1.00 31.66 286 VAL A N 1
ATOM 2278 C CA . VAL A 1 286 ? 25.167 11.918 -16.992 1.00 31.66 286 VAL A CA 1
ATOM 2279 C C . VAL A 1 286 ? 25.796 11.361 -18.262 1.00 31.66 286 VAL A C 1
ATOM 2281 O O . VAL A 1 286 ? 26.281 12.124 -19.094 1.00 31.66 286 VAL A O 1
ATOM 2284 N N . TYR A 1 287 ? 25.804 10.038 -18.422 1.00 38.16 287 TYR A N 1
ATOM 2285 C CA . TYR A 1 287 ? 26.244 9.423 -19.670 1.00 38.16 287 TYR A CA 1
ATOM 2286 C C . TYR A 1 287 ? 25.051 9.340 -20.626 1.00 38.16 287 TYR A C 1
ATOM 2288 O O . TYR A 1 287 ? 24.089 8.612 -20.386 1.00 38.16 287 TYR A O 1
ATOM 2296 N N . THR A 1 288 ? 25.115 10.115 -21.708 1.00 29.39 288 THR A N 1
ATOM 2297 C CA . THR A 1 288 ? 24.268 9.918 -22.892 1.00 29.39 288 THR A CA 1
ATOM 2298 C C . THR A 1 288 ? 25.069 9.067 -23.868 1.00 29.39 288 THR A C 1
ATOM 2300 O O . THR A 1 288 ? 26.263 9.307 -24.037 1.00 29.39 288 THR A O 1
ATOM 2303 N N . THR A 1 289 ? 24.457 8.053 -24.471 1.00 32.94 289 THR A N 1
ATOM 2304 C CA . THR A 1 289 ? 25.128 7.106 -25.370 1.00 32.94 289 THR A CA 1
ATOM 2305 C C . THR A 1 289 ? 25.819 7.853 -26.521 1.00 32.94 289 THR A C 1
ATOM 2307 O O . THR A 1 289 ? 25.154 8.364 -27.420 1.00 32.94 289 THR A O 1
ATOM 2310 N N . LEU A 1 290 ? 27.154 7.938 -26.497 1.00 32.09 290 LEU A N 1
ATOM 2311 C CA . LEU A 1 290 ? 27.955 8.481 -27.596 1.00 32.09 290 LEU A CA 1
ATOM 2312 C C . LEU A 1 290 ? 28.182 7.365 -28.617 1.00 32.09 290 LEU A C 1
ATOM 2314 O O . LEU A 1 290 ? 28.999 6.472 -28.404 1.00 32.09 290 LEU A O 1
ATOM 2318 N N . ARG A 1 291 ? 27.446 7.402 -29.732 1.00 29.81 291 ARG A N 1
ATOM 2319 C CA . ARG A 1 291 ? 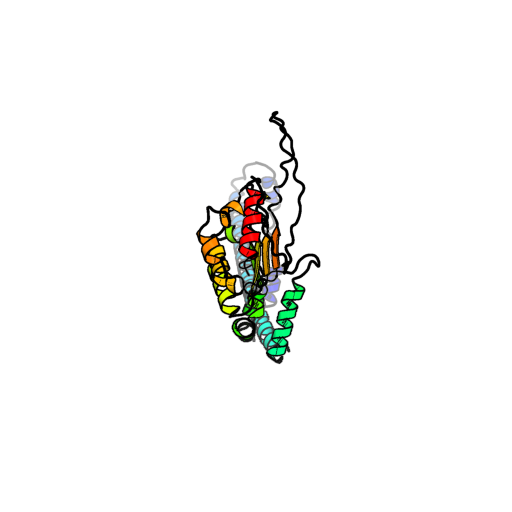27.800 6.609 -30.913 1.00 29.81 291 ARG A CA 1
ATOM 2320 C C . ARG A 1 291 ? 28.973 7.272 -31.627 1.00 29.81 291 ARG A C 1
ATOM 2322 O O . ARG A 1 291 ? 28.849 8.406 -32.076 1.00 29.81 291 ARG A O 1
ATOM 2329 N N . GLY A 1 292 ? 30.045 6.503 -31.796 1.00 36.03 292 GLY A N 1
ATOM 2330 C CA . GLY A 1 292 ? 31.107 6.761 -32.763 1.00 36.03 292 GLY A CA 1
ATOM 2331 C C . GLY A 1 292 ? 32.314 7.483 -32.185 1.00 36.03 292 GLY A C 1
ATOM 2332 O O . GLY A 1 292 ? 32.328 8.701 -32.154 1.00 36.03 292 GLY A O 1
ATOM 2333 N N . LEU A 1 293 ? 33.338 6.719 -31.801 1.00 27.75 293 LEU A N 1
ATOM 2334 C CA . LEU A 1 293 ? 34.756 7.065 -31.946 1.00 27.75 293 LEU A CA 1
ATOM 2335 C C . LEU A 1 293 ? 35.559 5.762 -31.794 1.00 27.75 293 LEU A C 1
ATOM 2337 O O . LEU A 1 293 ? 35.766 5.254 -30.697 1.00 27.75 293 LEU A O 1
ATOM 2341 N N . SER A 1 294 ? 35.967 5.195 -32.924 1.00 32.97 294 SER A N 1
ATOM 2342 C CA . SER A 1 294 ? 36.870 4.050 -33.019 1.00 32.97 294 SER A CA 1
ATOM 2343 C C . SER A 1 294 ? 38.312 4.542 -33.170 1.00 32.97 294 SER A C 1
ATOM 2345 O O . SER A 1 294 ? 38.642 5.093 -34.217 1.00 32.97 294 SER A O 1
ATOM 2347 N N . SER A 1 295 ? 39.166 4.344 -32.157 1.00 29.70 295 SER A N 1
ATOM 2348 C CA . SER A 1 295 ? 40.632 4.218 -32.305 1.00 29.70 295 SER A CA 1
ATOM 2349 C C . SER A 1 295 ? 41.301 3.822 -30.971 1.00 29.70 295 SER A C 1
ATOM 2351 O O . SER A 1 295 ? 40.870 4.317 -29.925 1.00 29.70 295 SER A O 1
ATOM 2353 N N . PRO A 1 296 ? 42.345 2.965 -30.968 1.00 35.22 296 PRO A N 1
ATOM 2354 C CA . PRO A 1 296 ? 43.038 2.536 -29.760 1.00 35.22 296 PRO A CA 1
ATOM 2355 C C . PRO A 1 296 ? 44.235 3.449 -29.448 1.00 35.22 296 PRO A C 1
ATOM 2357 O O . PRO A 1 296 ? 45.111 3.648 -30.284 1.00 35.22 296 PRO A O 1
ATOM 2360 N N . PHE A 1 297 ? 44.327 3.944 -28.214 1.00 28.62 297 PHE A N 1
ATOM 2361 C CA . PHE A 1 297 ? 45.584 4.451 -27.654 1.00 28.62 297 PHE A CA 1
ATOM 2362 C C . PHE A 1 297 ? 45.879 3.741 -26.327 1.00 28.62 297 PHE A C 1
ATOM 2364 O O . PHE A 1 297 ? 44.951 3.508 -25.546 1.00 28.62 297 PHE A O 1
ATOM 2371 N N . PRO A 1 298 ? 47.146 3.381 -26.053 1.00 39.12 298 PRO A N 1
ATOM 2372 C CA . PRO A 1 298 ? 47.525 2.763 -24.796 1.00 39.12 298 PRO A CA 1
ATOM 2373 C C . PRO A 1 298 ? 47.620 3.855 -23.726 1.00 39.12 298 PRO A C 1
ATOM 2375 O O . PRO A 1 298 ? 48.229 4.898 -23.963 1.00 39.12 298 PRO A O 1
ATOM 2378 N N . PHE A 1 299 ? 47.048 3.624 -22.544 1.00 36.19 299 PHE A N 1
ATOM 2379 C CA . PHE A 1 299 ? 47.208 4.544 -21.419 1.00 36.19 299 PHE A CA 1
ATOM 2380 C C . PHE A 1 299 ? 47.787 3.860 -20.173 1.00 36.19 299 PHE A C 1
ATOM 2382 O O . PHE A 1 299 ? 47.486 2.692 -19.917 1.00 36.19 299 PHE A O 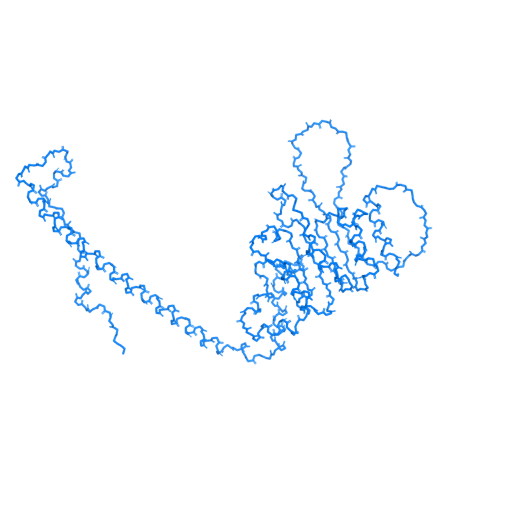1
ATOM 2389 N N . PRO A 1 300 ? 48.625 4.587 -19.406 1.00 40.31 300 PRO A N 1
ATOM 2390 C CA . PRO A 1 300 ? 49.349 4.075 -18.251 1.00 40.31 300 PRO A CA 1
ATOM 2391 C C . PRO A 1 300 ? 48.485 4.087 -16.975 1.00 40.31 300 PRO A C 1
ATOM 2393 O O . PRO A 1 300 ? 47.367 4.597 -16.962 1.00 40.31 300 PRO A O 1
ATOM 2396 N N . ASN A 1 301 ? 49.030 3.515 -15.897 1.00 39.72 301 ASN A N 1
ATOM 2397 C CA . ASN A 1 301 ? 48.404 3.313 -14.583 1.00 39.72 301 ASN A CA 1
ATOM 2398 C C . ASN A 1 301 ? 47.581 4.516 -14.072 1.00 39.72 301 ASN A C 1
ATOM 2400 O O . ASN A 1 301 ? 48.134 5.533 -13.654 1.00 39.72 301 ASN A O 1
ATOM 2404 N N . TYR A 1 302 ? 46.253 4.356 -14.041 1.00 35.16 302 TYR A N 1
ATOM 2405 C CA . TYR A 1 302 ? 45.305 5.273 -13.399 1.00 35.16 302 TYR A CA 1
ATOM 2406 C C . TYR A 1 302 ? 44.761 4.695 -12.088 1.00 35.16 302 TYR A C 1
ATOM 2408 O O . TYR A 1 302 ? 44.849 3.496 -11.847 1.00 35.16 302 TYR A O 1
ATOM 2416 N N . SER A 1 303 ? 44.179 5.560 -11.247 1.00 41.56 303 SER A N 1
ATOM 2417 C CA . SER A 1 303 ? 43.576 5.162 -9.968 1.00 41.56 303 SER A CA 1
ATOM 2418 C C . SER A 1 303 ? 42.395 4.180 -10.146 1.00 41.56 303 SER A C 1
ATOM 2420 O O . SER A 1 303 ? 41.731 4.216 -11.191 1.00 41.56 303 SER A O 1
ATOM 2422 N N . PRO A 1 304 ? 42.078 3.356 -9.123 1.00 40.94 304 PRO A N 1
ATOM 2423 C CA . PRO A 1 304 ? 41.088 2.274 -9.214 1.00 40.94 304 PRO A CA 1
ATOM 2424 C C . PRO A 1 304 ? 39.701 2.732 -9.690 1.00 40.94 304 PRO A C 1
ATOM 2426 O O . PRO A 1 304 ? 39.095 2.093 -10.546 1.00 40.94 304 PRO A O 1
ATOM 2429 N N . MET A 1 305 ? 39.228 3.900 -9.236 1.00 34.41 305 MET A N 1
ATOM 2430 C CA . MET A 1 305 ? 37.939 4.464 -9.663 1.00 34.41 305 MET A CA 1
ATOM 2431 C C . MET A 1 305 ? 37.905 4.826 -11.153 1.00 34.41 305 MET A C 1
ATOM 2433 O O . MET A 1 305 ? 36.890 4.621 -11.819 1.00 34.41 305 MET A O 1
ATOM 2437 N N . LYS A 1 306 ? 39.012 5.347 -11.700 1.00 36.62 306 LYS A N 1
ATOM 2438 C CA . LYS A 1 306 ? 39.111 5.641 -13.137 1.00 36.62 306 LYS A CA 1
ATOM 2439 C C . LYS A 1 306 ? 39.193 4.352 -13.949 1.00 36.62 306 LYS A C 1
ATOM 2441 O O . LYS A 1 306 ? 38.594 4.291 -15.014 1.00 36.62 306 LYS A O 1
ATOM 2446 N N . GLN A 1 307 ? 39.846 3.311 -13.431 1.00 36.72 307 GLN A N 1
ATOM 2447 C CA . GLN A 1 307 ? 39.859 1.985 -14.052 1.00 36.72 307 GLN A CA 1
ATOM 2448 C C . GLN A 1 307 ? 38.466 1.352 -14.099 1.00 36.72 307 GLN A C 1
ATOM 2450 O O . GLN A 1 307 ? 38.062 0.927 -15.173 1.00 36.72 307 GLN A O 1
ATOM 2455 N N . THR A 1 308 ? 37.681 1.379 -13.019 1.00 39.19 308 THR A N 1
ATOM 2456 C CA . THR A 1 308 ? 36.305 0.842 -13.011 1.00 39.19 308 THR A CA 1
ATOM 2457 C C . THR A 1 308 ? 35.375 1.597 -13.973 1.00 39.19 308 THR A C 1
ATOM 2459 O O . THR A 1 308 ? 34.569 0.981 -14.671 1.00 39.19 308 THR A O 1
ATOM 2462 N N . MET A 1 309 ? 35.518 2.925 -14.089 1.00 37.94 309 MET A N 1
ATOM 2463 C CA . MET A 1 309 ? 34.751 3.726 -15.057 1.00 37.94 309 MET A CA 1
ATOM 2464 C C . MET A 1 309 ? 35.185 3.486 -16.513 1.00 37.94 309 MET A C 1
ATOM 2466 O O . MET A 1 309 ? 34.329 3.383 -17.390 1.00 37.94 309 MET A O 1
ATOM 2470 N N . ILE A 1 310 ? 36.491 3.346 -16.773 1.00 42.59 310 ILE A N 1
ATOM 2471 C CA . ILE A 1 310 ? 37.033 2.972 -18.091 1.00 42.59 310 ILE A CA 1
ATOM 2472 C C . ILE A 1 310 ? 36.598 1.543 -18.467 1.00 42.59 310 ILE A C 1
ATOM 2474 O O . ILE A 1 310 ? 36.282 1.301 -19.627 1.00 42.59 310 ILE A O 1
ATOM 2478 N N . TYR A 1 311 ? 36.495 0.625 -17.499 1.00 40.44 311 TYR A N 1
ATOM 2479 C CA . TYR A 1 311 ? 36.021 -0.750 -17.702 1.00 40.44 311 TYR A CA 1
ATOM 2480 C C . TYR A 1 311 ? 34.516 -0.849 -17.998 1.00 40.44 311 TYR A C 1
ATOM 2482 O O . TYR A 1 311 ? 34.095 -1.678 -18.804 1.00 40.44 311 TYR A O 1
ATOM 2490 N N . MET A 1 312 ? 33.681 0.002 -17.391 1.00 38.28 312 MET A N 1
ATOM 2491 C CA . MET A 1 312 ? 32.264 0.086 -17.769 1.00 38.28 312 MET A CA 1
ATOM 2492 C C . MET A 1 312 ? 32.079 0.736 -19.141 1.00 38.28 312 MET A C 1
ATOM 2494 O O . MET A 1 312 ? 31.267 0.260 -19.931 1.00 38.28 312 MET A O 1
ATOM 2498 N N . ALA A 1 313 ? 32.863 1.769 -19.462 1.00 38.31 313 ALA A N 1
ATOM 2499 C CA . ALA A 1 313 ? 32.875 2.352 -20.799 1.00 38.31 313 ALA A CA 1
ATOM 2500 C C . ALA A 1 313 ? 33.347 1.341 -21.860 1.00 38.31 313 ALA A C 1
ATOM 2502 O O . ALA A 1 313 ? 32.769 1.308 -22.940 1.00 38.31 313 ALA A O 1
ATOM 2503 N N . SER A 1 314 ? 34.314 0.468 -21.546 1.00 38.03 314 SER A N 1
ATOM 2504 C CA . SER A 1 314 ? 34.789 -0.572 -22.466 1.00 38.03 314 SER A CA 1
ATOM 2505 C C . SER A 1 314 ? 33.824 -1.755 -22.617 1.00 38.03 314 SER A C 1
ATOM 2507 O O . SER A 1 314 ? 33.695 -2.293 -23.713 1.00 38.03 314 SER A O 1
ATOM 2509 N N . CYS A 1 315 ? 33.066 -2.113 -21.573 1.00 35.75 315 CYS A N 1
ATOM 2510 C CA . CYS A 1 315 ? 31.936 -3.048 -21.691 1.00 35.75 315 CYS A CA 1
ATOM 2511 C C . CYS A 1 315 ? 30.770 -2.472 -22.520 1.00 35.75 315 CYS A C 1
ATOM 2513 O O . CYS A 1 315 ? 29.981 -3.233 -23.075 1.00 35.75 315 CYS A O 1
ATOM 2515 N N . LEU A 1 316 ? 30.651 -1.142 -22.601 1.00 35.88 316 LEU A N 1
ATOM 2516 C CA . LEU A 1 316 ? 29.641 -0.430 -23.394 1.00 35.88 316 LEU A CA 1
ATOM 2517 C C . LEU A 1 316 ? 30.129 -0.050 -24.806 1.00 35.88 316 LEU A C 1
ATOM 2519 O O . LEU A 1 316 ? 29.303 0.288 -25.649 1.00 35.88 316 LEU A O 1
ATOM 2523 N N . SER A 1 317 ? 31.438 -0.109 -25.084 1.00 28.98 317 SER A N 1
ATOM 2524 C CA . SER A 1 317 ? 32.040 0.325 -26.356 1.00 28.98 317 SER A CA 1
ATOM 2525 C C . SER A 1 317 ? 32.221 -0.786 -27.401 1.00 28.98 317 SER A C 1
ATOM 2527 O O . SER A 1 317 ? 32.825 -0.530 -28.438 1.00 28.98 317 SER A O 1
ATOM 2529 N N . TRP A 1 318 ? 31.726 -2.003 -27.149 1.00 28.89 318 TRP A N 1
ATOM 2530 C CA . TRP A 1 318 ? 31.695 -3.114 -28.117 1.00 28.89 318 TRP A CA 1
ATOM 2531 C C . TRP A 1 318 ? 30.250 -3.496 -28.495 1.00 28.89 318 TRP A C 1
ATOM 2533 O O . TRP A 1 318 ? 29.865 -4.665 -28.447 1.00 28.89 318 TRP A O 1
ATOM 2543 N N . VAL A 1 319 ? 29.456 -2.481 -28.859 1.00 31.86 319 VAL A N 1
ATOM 2544 C CA . VAL A 1 319 ? 28.176 -2.594 -29.586 1.00 31.86 319 VAL A CA 1
ATOM 2545 C C . VAL A 1 319 ? 28.327 -1.923 -30.943 1.00 31.86 319 VAL A C 1
ATOM 2547 O O . VAL A 1 319 ? 28.866 -0.793 -30.966 1.00 31.86 319 VAL A O 1
#

Sequence (319 aa):
MNCRGLCPPCYSQLLQLQPTAVDPALSEFFNENSPVPDDEIPRILDILDSASAHEAFISAQYKQAQQVMDHLLQIRAKQSQFIARHTSMMSTFRRLPNEILGEVFQFCVVAEQKDDSKPYMPVVGKKGDIRWRLAAVCARWRRIICDGMPKFWASIGIDNASLMDSEKVHVDPLLCMSLVRSGSYPLSVEYNLFAGSWFRGVMPAVDRKCMELIWKESRRWQEITLVDFPLEEVLGTSSPHAHALLHNRLPLLRKLSIRPTISPQIPSQMTLPTPSYMRLTSNTFVYTTLRGLSSPFPFPNYSPMKQTMIYMASCLSWV

Organism: NCBI:txid182062